Protein AF-A0A6A8QHN8-F1 (afdb_monomer)

Sequence (246 aa):
MGVRVRPLSGHGRYGRKYSHCDRNGGGMTSFTLALQGPQIVAATTNCQAVPQGFLLDGVLFSPSCGFTFQQVDGSTLPADFSPSQYQWMGGALQRLPDTAAQVAAAQVAASGAVTAFYFAYVAKGCPVDFSQYGNPSAILPTGQTVPAGQQVLQTRNETDTSNWILLESSCADLISAQQGATPVTIRTASNATVTVSATQAKAVMAAAKKRGSAILAYAWTLKNQIASAQTVAAVKAIDITAGWPA

Foldseek 3Di:
DDDDDDDDDDDDDDPDDDDDDDPPDDPDQWDWDFDPDLATKIKIWRDDDDADADDDPPDGDDP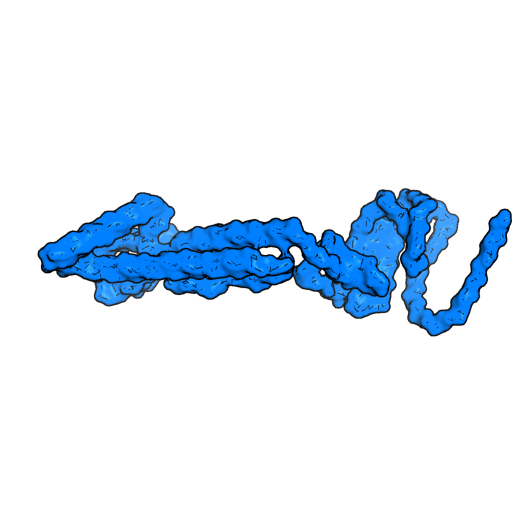PTDIDIDRDPPGDDPPPDDPVQWDDDPNDIDGHADDPVNLVVLLVVLLVVLVVVLVVVCQVADWFFCLVQDFCWFAAPVRDIDHHGTFGAQDHDPVSVVVLVVLLVVLVVCVVVVNQQDWDWGQTNRRDIGIGGSVVSNVVSVSRVVLNVQQVVVSVVLSVQSVPDPGSVSSVPRDSPDDRDD

pLDDT: mean 73.01, std 22.89, range [24.58, 98.5]

Secondary structure (DSSP, 8-state):
-PPPPPPP----------PPPPSSS-----EEEE--SSS-EEEEE---S---PPPBTTB---TTS-EEEEEPTT----TT--TTTEEEETTEEEEPPPPHHHHHHHHHHHHHHHHHHHHHHHHT--EEE-GGGTPPPEE-TTSPEEPSSEEEB--SSHHHHHHHHHHHHHHHHHHHTT-TTSEEEEEBTTS-EEEEEHHHHHHHHHHHHHHHHHHHHHHHHHHHHHHH--SHHHHHT--SSS----

Radius of gyration: 33.25 Å; Cα contacts (8 Å, |Δi|>4): 273; chains: 1; bounding box: 60×34×104 Å

Mean predicted aligned error: 14.33 Å

Nearest PDB structures (foldseek):
  5xbj-assembly1_A  TM=4.768E-01  e=5.251E+00  Campylobacter jejuni
  8asc-assembly1_K  TM=1.474E-01  e=8.345E+00  Homo sapiens

Structure (mmCIF, N/CA/C/O backbone):
data_AF-A0A6A8QHN8-F1
#
_entry.id   AF-A0A6A8QHN8-F1
#
loop_
_atom_site.group_PDB
_atom_site.id
_atom_site.type_symbol
_atom_site.label_atom_id
_atom_site.label_alt_id
_atom_site.label_comp_id
_atom_site.label_asym_id
_atom_site.label_entity_id
_atom_site.label_seq_id
_atom_site.pdbx_PDB_ins_code
_atom_site.Cartn_x
_atom_site.Cartn_y
_atom_site.Cartn_z
_atom_site.occupancy
_atom_site.B_iso_or_equiv
_atom_site.auth_seq_id
_atom_site.auth_comp_id
_atom_site.auth_asym_id
_atom_site.auth_atom_id
_atom_site.pdbx_PDB_model_num
ATOM 1 N N . MET A 1 1 ? 36.169 7.830 -67.592 1.00 35.41 1 MET A N 1
ATOM 2 C CA . MET A 1 1 ? 36.879 6.664 -67.018 1.00 35.41 1 MET A CA 1
ATOM 3 C C . MET A 1 1 ? 35.837 5.659 -66.549 1.00 35.41 1 MET A C 1
ATOM 5 O O . MET A 1 1 ? 35.124 5.949 -65.601 1.00 35.41 1 MET A O 1
ATOM 9 N N . GLY A 1 2 ? 35.651 4.555 -67.277 1.00 28.42 2 GLY A N 1
ATOM 10 C CA . GLY A 1 2 ? 34.623 3.555 -66.966 1.00 28.42 2 GLY A CA 1
ATOM 11 C C . GLY A 1 2 ? 35.170 2.458 -66.058 1.00 28.42 2 GLY A C 1
ATOM 12 O O . GLY A 1 2 ? 36.114 1.769 -66.437 1.00 28.42 2 GLY A O 1
ATOM 13 N N . VAL A 1 3 ? 34.582 2.292 -64.873 1.00 24.58 3 VAL A N 1
ATOM 14 C CA . VAL A 1 3 ? 34.912 1.210 -63.936 1.00 24.58 3 VAL A CA 1
ATOM 15 C C . VAL A 1 3 ? 34.100 -0.031 -64.315 1.00 24.58 3 VAL A C 1
ATOM 17 O O . VAL A 1 3 ? 32.872 0.000 -64.302 1.00 24.58 3 VAL A O 1
ATOM 20 N N . ARG A 1 4 ? 34.778 -1.131 -64.669 1.00 25.25 4 ARG A N 1
ATOM 21 C CA . ARG A 1 4 ? 34.159 -2.461 -64.804 1.00 25.25 4 ARG A CA 1
ATOM 22 C C . ARG A 1 4 ? 34.236 -3.192 -63.469 1.00 25.25 4 ARG A C 1
ATOM 24 O O . ARG A 1 4 ? 35.331 -3.403 -62.957 1.00 25.25 4 ARG A O 1
ATOM 31 N N . VAL A 1 5 ? 33.094 -3.649 -62.964 1.00 27.84 5 VAL A N 1
ATOM 32 C CA . VAL A 1 5 ? 33.015 -4.558 -61.813 1.00 27.84 5 VAL A CA 1
ATOM 33 C C . VAL A 1 5 ? 32.849 -5.987 -62.338 1.00 27.84 5 VAL A C 1
ATOM 35 O O . VAL A 1 5 ? 31.961 -6.248 -63.149 1.00 27.84 5 VAL A O 1
ATOM 38 N N . ARG A 1 6 ? 33.725 -6.909 -61.916 1.00 28.17 6 ARG A N 1
ATOM 39 C CA . ARG A 1 6 ? 33.591 -8.352 -62.190 1.00 28.17 6 ARG A CA 1
ATOM 40 C C . ARG A 1 6 ? 32.730 -9.014 -61.103 1.00 28.17 6 ARG A C 1
ATOM 42 O O . ARG A 1 6 ? 32.888 -8.651 -59.939 1.00 28.17 6 ARG A O 1
ATOM 49 N N . PRO A 1 7 ? 31.889 -10.012 -61.429 1.00 31.09 7 PRO A N 1
ATOM 50 C CA . PRO A 1 7 ? 31.215 -10.810 -60.414 1.00 31.09 7 PRO A CA 1
ATOM 51 C C . PRO A 1 7 ? 32.190 -11.812 -59.783 1.00 31.09 7 PRO A C 1
ATOM 53 O O . PRO A 1 7 ? 32.882 -12.544 -60.491 1.00 31.09 7 PRO A O 1
ATOM 56 N N . LEU A 1 8 ? 32.211 -11.861 -58.451 1.00 33.56 8 LEU A N 1
ATOM 57 C CA . LEU A 1 8 ? 32.806 -12.952 -57.680 1.00 33.56 8 LEU A CA 1
ATOM 58 C C . LEU A 1 8 ? 31.829 -14.135 -57.674 1.00 33.56 8 LEU A C 1
ATOM 60 O O . LEU A 1 8 ? 30.720 -14.037 -57.151 1.00 33.56 8 LEU A O 1
ATOM 64 N N . SER A 1 9 ? 32.235 -15.252 -58.270 1.00 39.56 9 SER A N 1
ATOM 65 C CA . SER A 1 9 ? 31.521 -16.525 -58.204 1.00 39.56 9 SER A CA 1
ATOM 66 C C . SER A 1 9 ? 31.866 -17.247 -56.898 1.00 39.56 9 SER A C 1
ATOM 68 O O . SER A 1 9 ? 32.952 -17.808 -56.769 1.00 39.56 9 SER A O 1
ATOM 70 N N . GLY A 1 10 ? 30.941 -17.247 -55.940 1.00 35.38 10 GLY A N 1
ATOM 71 C CA . GLY A 1 10 ? 31.009 -18.056 -54.722 1.00 35.38 10 GLY A CA 1
ATOM 72 C C . GLY A 1 10 ? 29.610 -18.530 -54.342 1.00 35.38 10 GLY A C 1
ATOM 73 O O . GLY A 1 10 ? 28.732 -17.722 -54.050 1.00 35.38 10 GLY A O 1
ATOM 74 N N . HIS A 1 11 ? 29.376 -19.838 -54.420 1.00 39.59 11 HIS A N 1
ATOM 75 C CA . HIS A 1 11 ? 28.078 -20.462 -54.187 1.00 39.59 11 HIS A CA 1
ATOM 76 C C . HIS A 1 11 ? 27.655 -20.400 -52.710 1.00 39.59 11 HIS A C 1
ATOM 78 O O . HIS A 1 11 ? 28.110 -21.188 -51.891 1.00 39.59 11 HIS A O 1
ATOM 84 N N . GLY A 1 12 ? 26.698 -19.524 -52.408 1.00 34.22 12 GLY A N 1
ATOM 85 C CA . GLY A 1 12 ? 25.766 -19.653 -51.289 1.00 34.22 12 GLY A CA 1
ATOM 86 C C . GLY A 1 12 ? 24.362 -19.394 -51.828 1.00 34.22 12 GLY A C 1
ATOM 87 O O . GLY A 1 12 ? 24.109 -18.333 -52.398 1.00 34.22 12 GLY A O 1
ATOM 88 N N . ARG A 1 13 ? 23.463 -20.383 -51.754 1.00 38.62 13 ARG A N 1
ATOM 89 C CA . ARG A 1 13 ? 22.087 -20.268 -52.264 1.00 38.62 13 ARG A CA 1
ATOM 90 C C . ARG A 1 13 ? 21.280 -19.316 -51.375 1.00 38.62 13 ARG A C 1
ATOM 92 O O . ARG A 1 13 ? 20.582 -19.756 -50.472 1.00 38.62 13 ARG A O 1
ATOM 99 N N . TYR A 1 14 ? 21.355 -18.019 -51.651 1.00 41.19 14 TYR A N 1
ATOM 100 C CA . TYR A 1 14 ? 20.405 -17.036 -51.135 1.00 41.19 14 TYR A CA 1
ATOM 101 C C . TYR A 1 14 ? 19.166 -17.043 -52.033 1.00 41.19 14 TYR A C 1
ATOM 103 O O . TYR A 1 14 ? 19.247 -16.683 -53.210 1.00 41.19 14 TYR A O 1
ATOM 111 N N . GLY A 1 15 ? 18.022 -17.467 -51.495 1.00 38.03 15 GLY A N 1
ATOM 112 C CA . GLY A 1 15 ? 16.734 -17.380 -52.179 1.00 38.03 15 GLY A CA 1
ATOM 113 C C . GLY A 1 15 ? 16.296 -15.923 -52.314 1.00 38.03 15 GLY A C 1
ATOM 114 O O . GLY A 1 15 ? 15.560 -15.413 -51.478 1.00 38.03 15 GLY A O 1
ATOM 115 N N . ARG A 1 16 ? 16.756 -15.232 -53.360 1.00 40.94 16 ARG A N 1
ATOM 116 C CA . ARG A 1 16 ? 16.298 -13.879 -53.689 1.00 40.94 16 ARG A CA 1
ATOM 117 C C . ARG A 1 16 ? 14.992 -13.978 -54.475 1.00 40.94 16 ARG A C 1
ATOM 119 O O . ARG A 1 16 ? 15.005 -14.369 -55.640 1.00 40.94 16 ARG A O 1
ATOM 126 N N . LYS A 1 17 ? 13.865 -13.608 -53.864 1.00 35.28 17 LYS A N 1
ATOM 127 C CA . LYS A 1 17 ? 12.664 -13.249 -54.630 1.00 35.28 17 LYS A CA 1
ATOM 128 C C . LYS A 1 17 ? 12.889 -11.851 -55.201 1.00 35.28 17 LYS A C 1
ATOM 130 O O . LYS A 1 17 ? 12.811 -10.866 -54.478 1.00 35.28 17 LYS A O 1
ATOM 135 N N . TYR A 1 18 ? 13.215 -11.775 -56.485 1.00 35.94 18 TYR A N 1
ATOM 136 C CA . TYR A 1 18 ? 13.177 -10.516 -57.218 1.00 35.94 18 TYR A CA 1
ATOM 137 C C . TYR A 1 18 ? 11.742 -10.286 -57.691 1.00 35.94 18 TYR A C 1
ATOM 139 O O . TYR A 1 18 ? 11.232 -11.064 -58.495 1.00 35.94 18 TYR A O 1
ATOM 147 N N . SER A 1 19 ? 11.089 -9.233 -57.202 1.00 39.66 19 SER A N 1
ATOM 148 C CA . SER A 1 19 ? 9.880 -8.724 -57.850 1.00 39.66 19 SER A CA 1
ATOM 149 C C . SER A 1 19 ? 10.288 -8.062 -59.165 1.00 39.66 19 SER A C 1
ATOM 151 O O . SER A 1 19 ? 11.173 -7.206 -59.198 1.00 39.66 19 SER A O 1
ATOM 153 N N . HIS A 1 20 ? 9.686 -8.523 -60.258 1.00 32.44 20 HIS A N 1
ATOM 154 C CA . HIS A 1 20 ? 9.952 -8.053 -61.611 1.00 32.44 20 HIS A CA 1
ATOM 155 C C . HIS A 1 20 ? 9.580 -6.566 -61.724 1.00 32.44 20 HIS A C 1
ATOM 157 O O . HIS A 1 20 ? 8.445 -6.187 -61.452 1.00 32.44 20 HIS A O 1
ATOM 163 N N . CYS A 1 21 ? 10.536 -5.728 -62.122 1.00 39.06 21 CYS A N 1
ATOM 164 C CA . CYS A 1 21 ? 10.270 -4.341 -62.490 1.00 39.06 21 CYS A CA 1
ATOM 165 C C . CYS A 1 21 ? 9.625 -4.326 -63.885 1.00 39.06 21 CYS A C 1
ATOM 167 O O . CYS A 1 21 ? 10.258 -4.774 -64.845 1.00 39.06 21 CYS A O 1
ATOM 169 N N . ASP A 1 22 ? 8.389 -3.838 -63.997 1.0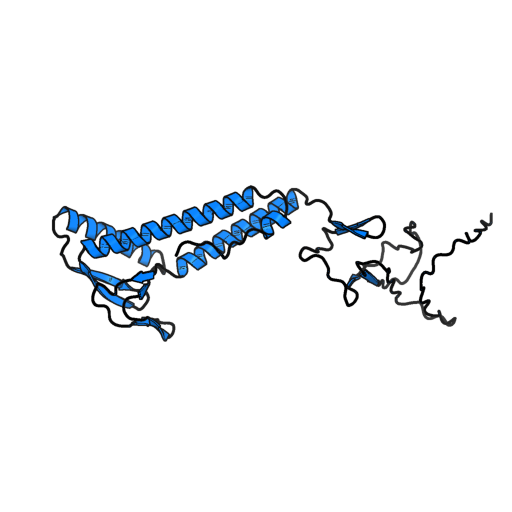0 39.84 22 ASP A N 1
ATOM 170 C CA . ASP A 1 22 ? 7.772 -3.523 -65.287 1.00 39.84 22 ASP A CA 1
ATOM 171 C C . ASP A 1 22 ? 8.484 -2.300 -65.901 1.00 39.84 22 ASP A C 1
ATOM 173 O O . ASP A 1 22 ? 8.851 -1.356 -65.198 1.00 39.84 22 ASP A O 1
ATOM 177 N N . ARG A 1 23 ? 8.738 -2.326 -67.213 1.00 41.50 23 ARG A N 1
ATOM 178 C CA . ARG A 1 23 ? 9.520 -1.308 -67.947 1.00 41.50 23 ARG A CA 1
ATOM 179 C C . ARG A 1 23 ? 8.755 -0.002 -68.189 1.00 41.50 23 ARG A C 1
ATOM 181 O O . ARG A 1 23 ? 9.311 0.918 -68.784 1.00 41.50 23 ARG A O 1
ATOM 188 N N . ASN A 1 24 ? 7.518 0.106 -67.716 1.00 40.47 24 ASN A N 1
ATOM 189 C CA . ASN A 1 24 ? 6.625 1.220 -68.015 1.00 40.47 24 ASN A CA 1
ATOM 190 C C . ASN A 1 24 ? 6.482 2.193 -66.836 1.00 40.47 24 ASN A C 1
ATOM 192 O O . ASN A 1 24 ? 5.435 2.243 -66.207 1.00 40.47 24 ASN A O 1
ATOM 196 N N . GLY A 1 25 ? 7.526 2.974 -66.535 1.00 42.62 25 GLY A N 1
ATOM 197 C CA . GLY A 1 25 ? 7.422 4.286 -65.862 1.00 42.62 25 GLY A CA 1
ATOM 198 C C . GLY A 1 25 ? 6.807 4.382 -64.450 1.00 42.62 25 GLY A C 1
ATOM 199 O O . GLY A 1 25 ? 6.827 5.465 -63.873 1.00 42.62 25 GLY A O 1
ATOM 200 N N . GLY A 1 26 ? 6.292 3.302 -63.865 1.00 44.28 26 GLY A N 1
ATOM 201 C CA . GLY A 1 26 ? 5.803 3.262 -62.490 1.00 44.28 26 GLY A CA 1
ATOM 202 C C . GLY A 1 26 ? 6.970 3.058 -61.534 1.00 44.28 26 GLY A C 1
ATOM 203 O O . GLY A 1 26 ? 7.539 1.970 -61.476 1.00 44.28 26 GLY A O 1
ATOM 204 N N . GLY A 1 27 ? 7.367 4.104 -60.809 1.00 44.69 27 GLY A N 1
ATOM 205 C CA . GLY A 1 27 ? 8.419 3.998 -59.799 1.00 44.69 27 GLY A CA 1
ATOM 206 C C . GLY A 1 27 ? 8.093 2.904 -58.779 1.00 44.69 27 GLY A C 1
ATOM 207 O O . GLY A 1 27 ? 6.956 2.815 -58.320 1.00 44.69 27 GLY A O 1
ATOM 208 N N . MET A 1 28 ? 9.081 2.076 -58.417 1.00 41.50 28 MET A N 1
ATOM 209 C CA . MET A 1 28 ? 8.942 1.152 -57.287 1.00 41.50 28 MET A CA 1
ATOM 210 C C . MET A 1 28 ? 8.544 1.957 -56.049 1.00 41.50 28 MET A C 1
ATOM 212 O O . MET A 1 28 ? 9.320 2.785 -55.575 1.00 41.50 28 MET A O 1
ATOM 216 N N . THR A 1 29 ? 7.337 1.736 -55.536 1.00 47.69 29 THR A N 1
ATOM 217 C CA . THR A 1 29 ? 6.856 2.440 -54.343 1.00 47.69 29 THR A CA 1
ATOM 218 C C . THR A 1 29 ? 7.357 1.797 -53.057 1.00 47.69 29 THR A C 1
ATOM 220 O O . THR A 1 29 ? 7.453 2.496 -52.060 1.00 47.69 29 THR A O 1
ATOM 223 N N . SER A 1 30 ? 7.734 0.514 -53.076 1.00 46.28 30 SER A N 1
ATOM 224 C CA . SER A 1 30 ? 8.308 -0.177 -51.921 1.00 46.28 30 SER A CA 1
ATOM 225 C C . SER A 1 30 ? 9.101 -1.424 -52.328 1.00 46.28 30 SER A C 1
ATOM 227 O O . SER A 1 30 ? 8.800 -2.081 -53.327 1.00 46.28 30 SER A O 1
ATOM 229 N N . PHE A 1 31 ? 10.118 -1.770 -51.539 1.00 45.59 31 PHE A N 1
ATOM 230 C CA . PHE A 1 31 ? 10.730 -3.097 -51.549 1.00 45.59 31 PHE A CA 1
ATOM 231 C C . PHE A 1 31 ? 10.814 -3.617 -50.112 1.00 45.59 31 PHE A C 1
ATOM 233 O O . PHE A 1 31 ? 11.040 -2.848 -49.179 1.00 45.59 31 PHE A O 1
ATOM 240 N N . THR A 1 32 ? 10.627 -4.924 -49.939 1.00 45.34 32 THR A N 1
ATOM 241 C CA . THR A 1 32 ? 10.748 -5.598 -48.643 1.00 45.34 32 THR A CA 1
ATOM 242 C C . THR A 1 32 ? 11.962 -6.510 -48.696 1.00 45.34 32 THR A C 1
ATOM 244 O O . THR A 1 32 ? 12.000 -7.458 -49.484 1.00 45.34 32 THR A O 1
ATOM 247 N N . LEU A 1 33 ? 12.967 -6.228 -47.870 1.00 45.94 33 LEU A N 1
ATOM 248 C CA . LEU A 1 33 ? 14.113 -7.115 -47.695 1.00 45.94 33 LEU A CA 1
ATOM 249 C C . LEU A 1 33 ? 13.837 -8.050 -46.515 1.00 45.94 33 LEU A C 1
ATOM 251 O O . LEU A 1 33 ? 13.743 -7.596 -45.379 1.00 45.94 33 LEU A O 1
ATOM 255 N N . ALA A 1 34 ? 13.721 -9.350 -46.782 1.00 44.44 34 ALA A N 1
ATOM 256 C CA . ALA A 1 34 ? 13.670 -10.378 -45.747 1.00 44.44 34 ALA A CA 1
ATOM 257 C C . ALA A 1 34 ? 15.052 -11.034 -45.623 1.00 44.44 34 ALA A C 1
ATOM 259 O O . ALA A 1 34 ? 15.522 -11.682 -46.559 1.00 44.44 34 ALA A O 1
ATOM 260 N N . LEU A 1 35 ? 15.711 -10.859 -44.477 1.00 45.22 35 LEU A N 1
ATOM 261 C CA . LEU A 1 35 ? 16.956 -11.556 -44.151 1.00 45.22 35 LEU A CA 1
ATOM 262 C C . LEU A 1 35 ? 16.621 -12.901 -43.491 1.00 45.22 35 LEU A C 1
ATOM 264 O O . LEU A 1 35 ? 15.912 -12.948 -42.488 1.00 45.22 35 LEU A O 1
ATOM 268 N N . GLN A 1 36 ? 17.123 -14.002 -44.057 1.00 38.19 36 GLN A N 1
ATOM 269 C CA . GLN A 1 36 ? 17.005 -15.334 -43.458 1.00 38.19 36 GLN A CA 1
ATOM 270 C C . GLN A 1 36 ? 18.103 -15.532 -42.404 1.00 38.19 36 GLN A C 1
ATOM 272 O O . GLN A 1 36 ? 19.238 -15.876 -42.722 1.00 38.19 36 GLN A O 1
ATOM 277 N N . GLY A 1 37 ? 17.729 -15.321 -41.145 1.00 46.38 37 GLY A N 1
ATOM 278 C CA . GLY A 1 37 ? 18.447 -15.713 -39.932 1.00 46.38 37 GLY A CA 1
ATOM 279 C C . GLY A 1 37 ? 17.430 -15.991 -38.812 1.00 46.38 37 GLY A C 1
ATOM 280 O O . GLY A 1 37 ? 16.239 -15.756 -39.019 1.00 46.38 37 GLY A O 1
ATOM 281 N N . PRO A 1 38 ? 17.840 -16.472 -37.623 1.00 45.00 38 PRO A N 1
ATOM 282 C CA . PRO A 1 38 ? 16.916 -16.831 -36.534 1.00 45.00 38 PRO A CA 1
ATOM 283 C C . PRO A 1 38 ? 16.099 -15.650 -35.966 1.00 45.00 38 PRO A C 1
ATOM 285 O O . PRO A 1 38 ? 15.206 -15.852 -35.150 1.00 45.00 38 PRO A O 1
ATOM 288 N N . GLN A 1 39 ? 16.380 -14.421 -36.401 1.00 42.91 39 GLN A N 1
ATOM 289 C CA . GLN A 1 39 ? 15.628 -13.207 -36.094 1.00 42.91 39 GLN A CA 1
ATOM 290 C C . GLN A 1 39 ? 15.271 -12.542 -37.432 1.00 42.91 39 GLN A C 1
ATOM 292 O O . GLN A 1 39 ? 16.081 -11.818 -38.008 1.00 42.91 39 GLN A O 1
ATOM 297 N N . ILE A 1 40 ? 14.088 -12.840 -37.976 1.00 47.00 40 ILE A N 1
ATOM 298 C CA . ILE A 1 40 ? 13.630 -12.239 -39.235 1.00 47.00 40 ILE A CA 1
ATOM 299 C C . ILE A 1 40 ? 13.018 -10.866 -38.925 1.00 47.00 40 ILE A C 1
ATOM 301 O O . ILE A 1 40 ? 11.983 -10.775 -38.262 1.00 47.00 40 ILE A O 1
ATOM 305 N N . VAL A 1 41 ? 13.644 -9.801 -39.424 1.00 46.44 41 VAL A N 1
ATOM 306 C CA . VAL A 1 41 ? 13.097 -8.437 -39.415 1.00 46.44 41 VAL A CA 1
ATOM 307 C C . VAL A 1 41 ? 13.027 -7.963 -40.862 1.00 46.44 41 VAL A C 1
ATOM 309 O O . VAL A 1 41 ? 14.029 -8.011 -41.576 1.00 46.44 41 VAL A O 1
ATOM 312 N N . ALA A 1 42 ? 11.844 -7.544 -41.310 1.00 49.28 42 ALA A N 1
ATOM 313 C CA . ALA A 1 42 ? 11.656 -6.938 -42.616 1.00 49.28 42 ALA A CA 1
ATOM 314 C C . ALA A 1 42 ? 11.727 -5.422 -42.451 1.00 49.28 42 ALA A C 1
ATOM 316 O O . ALA A 1 42 ? 11.040 -4.834 -41.615 1.00 49.28 42 ALA A O 1
ATOM 317 N N . ALA A 1 43 ? 12.563 -4.779 -43.256 1.00 44.84 43 ALA A N 1
ATOM 318 C CA . ALA A 1 43 ? 12.535 -3.333 -43.403 1.00 44.84 43 ALA A CA 1
ATOM 319 C C . ALA A 1 43 ? 11.805 -3.003 -44.707 1.00 44.84 43 ALA A C 1
ATOM 321 O O . ALA A 1 43 ? 12.162 -3.529 -45.766 1.00 44.84 43 ALA A O 1
ATOM 322 N N . THR A 1 44 ? 10.798 -2.136 -44.618 1.00 43.56 44 THR A N 1
ATOM 323 C CA . THR A 1 44 ? 10.085 -1.587 -45.775 1.00 43.56 44 THR A CA 1
ATOM 324 C C . THR A 1 44 ? 10.356 -0.086 -45.823 1.00 43.56 44 THR A C 1
ATOM 326 O O . THR A 1 44 ? 10.207 0.612 -44.817 1.00 43.56 44 THR A O 1
ATOM 329 N N . THR A 1 45 ? 10.768 0.424 -46.982 1.00 43.78 45 THR A N 1
ATOM 330 C CA . THR A 1 45 ? 10.944 1.863 -47.219 1.00 43.78 45 THR A CA 1
ATOM 331 C C . THR A 1 45 ? 10.002 2.353 -48.308 1.00 43.78 45 THR A C 1
ATOM 333 O O . THR A 1 45 ? 9.836 1.699 -49.335 1.00 43.78 45 THR A O 1
ATOM 336 N N . ASN A 1 46 ? 9.427 3.538 -48.093 1.00 44.56 46 ASN A N 1
ATOM 337 C CA . ASN A 1 46 ? 8.795 4.345 -49.134 1.00 44.56 46 ASN A CA 1
ATOM 338 C C . ASN A 1 46 ? 9.762 5.492 -49.459 1.00 44.56 46 ASN A C 1
ATOM 340 O O . ASN A 1 46 ? 9.762 6.515 -48.777 1.00 44.56 46 ASN A O 1
ATOM 344 N N . CYS A 1 47 ? 10.616 5.318 -50.465 1.00 41.41 47 CYS A N 1
ATOM 345 C CA . CYS A 1 47 ? 11.504 6.373 -50.951 1.00 41.41 47 CYS A CA 1
ATOM 346 C C . CYS A 1 47 ? 11.253 6.627 -52.433 1.00 41.41 47 CYS A C 1
ATOM 348 O O . CYS A 1 47 ? 11.625 5.805 -53.268 1.00 41.41 47 CYS A O 1
ATOM 350 N N . GLN A 1 48 ? 10.723 7.799 -52.775 1.00 45.19 48 GLN A N 1
ATOM 351 C CA . GLN A 1 48 ? 10.888 8.352 -54.115 1.00 45.19 48 GLN A CA 1
ATOM 352 C C . GLN A 1 48 ? 12.095 9.314 -54.089 1.00 45.19 48 GLN A C 1
ATOM 354 O O . GLN A 1 48 ? 12.041 10.322 -53.398 1.00 45.19 48 GLN A O 1
ATOM 359 N N . ALA A 1 49 ? 13.154 8.984 -54.852 1.00 38.94 49 ALA A N 1
ATOM 360 C CA . ALA A 1 49 ? 14.261 9.854 -55.320 1.00 38.94 49 ALA A CA 1
ATOM 361 C C . ALA A 1 49 ? 15.642 9.913 -54.562 1.00 38.94 49 ALA A C 1
ATOM 363 O O . ALA A 1 49 ? 15.794 10.600 -53.560 1.00 38.94 49 ALA A O 1
ATOM 364 N N . VAL A 1 50 ? 16.651 9.259 -55.192 1.00 43.94 50 VAL A N 1
ATOM 365 C CA . VAL A 1 50 ? 18.091 9.588 -55.516 1.00 43.94 50 VAL A CA 1
ATOM 366 C C . VAL A 1 50 ? 19.183 9.899 -54.428 1.00 43.94 50 VAL A C 1
ATOM 368 O O . VAL A 1 50 ? 18.857 9.966 -53.252 1.00 43.94 50 VAL A O 1
ATOM 371 N N . PRO A 1 51 ? 20.520 9.940 -54.740 1.00 50.03 51 PRO A N 1
ATOM 372 C CA . PRO A 1 51 ? 21.450 8.853 -54.403 1.00 50.03 51 PRO A CA 1
ATOM 373 C C . PRO A 1 51 ? 22.731 9.326 -53.673 1.00 50.03 51 PRO A C 1
ATOM 375 O O . PRO A 1 51 ? 23.656 9.789 -54.326 1.00 50.03 51 PRO A O 1
ATOM 378 N N . GLN A 1 52 ? 22.872 9.138 -52.363 1.00 39.28 52 GLN A N 1
ATOM 379 C CA . GLN A 1 52 ? 24.198 9.020 -51.725 1.00 39.28 52 GLN A CA 1
ATOM 380 C C . GLN A 1 52 ? 24.086 8.076 -50.528 1.00 39.28 52 GLN A C 1
ATOM 382 O O . GLN A 1 52 ? 23.933 8.497 -49.387 1.00 39.28 52 GLN A O 1
ATOM 387 N N . GLY A 1 53 ? 24.102 6.777 -50.823 1.00 37.19 53 GLY A N 1
ATOM 388 C CA . GLY A 1 53 ? 24.168 5.724 -49.816 1.00 37.19 53 GLY A CA 1
ATOM 389 C C . GLY A 1 53 ? 25.591 5.199 -49.684 1.00 37.19 53 GLY A C 1
ATOM 390 O O . GLY A 1 53 ? 26.250 4.960 -50.695 1.00 37.19 53 GLY A O 1
ATOM 391 N N . PHE A 1 54 ? 26.060 4.990 -48.454 1.00 37.53 54 PHE A N 1
ATOM 392 C CA . PHE A 1 54 ? 27.214 4.124 -48.209 1.00 37.53 54 PHE A CA 1
ATOM 393 C C . PHE A 1 54 ? 26.734 2.669 -48.068 1.00 37.53 54 PHE A C 1
ATOM 395 O O . PHE A 1 54 ? 25.589 2.419 -47.698 1.00 37.53 54 PHE A O 1
ATOM 402 N N . LEU A 1 55 ? 27.588 1.711 -48.430 1.00 28.41 55 LEU A N 1
ATOM 403 C CA . LEU A 1 55 ? 27.246 0.291 -48.540 1.00 28.41 55 LEU A CA 1
ATOM 404 C C . LEU A 1 55 ? 27.318 -0.433 -47.187 1.00 28.41 55 LEU A C 1
ATOM 406 O O . LEU A 1 55 ? 28.384 -0.510 -46.582 1.00 28.41 55 LEU A O 1
ATOM 410 N N . LEU A 1 56 ? 26.213 -1.070 -46.800 1.00 36.56 56 LEU A N 1
ATOM 411 C CA . LEU A 1 56 ? 26.183 -2.218 -45.888 1.00 36.56 56 LEU A CA 1
ATOM 412 C C . LEU A 1 56 ? 25.533 -3.378 -46.652 1.00 36.56 56 LEU A C 1
ATOM 414 O O . LEU A 1 56 ? 24.389 -3.260 -47.087 1.00 36.56 56 LEU A O 1
ATOM 418 N N . ASP A 1 57 ? 26.299 -4.446 -46.893 1.00 40.75 57 ASP A N 1
ATOM 419 C CA . ASP A 1 57 ? 25.870 -5.709 -47.523 1.00 40.75 57 ASP A CA 1
ATOM 420 C C . ASP A 1 57 ? 24.866 -5.581 -48.689 1.00 40.75 57 ASP A C 1
ATOM 422 O O . ASP A 1 57 ? 23.855 -6.276 -48.774 1.00 40.75 57 ASP A O 1
ATOM 426 N N . GLY A 1 58 ? 25.177 -4.702 -49.647 1.00 34.59 58 GLY A N 1
ATOM 427 C CA . GLY A 1 58 ? 24.498 -4.668 -50.946 1.00 34.59 58 GLY A CA 1
ATOM 428 C C . GLY A 1 58 ? 23.120 -3.999 -50.978 1.00 34.59 58 GLY A C 1
ATOM 429 O O . GLY A 1 58 ? 22.409 -4.171 -51.968 1.00 34.59 58 GLY A O 1
ATOM 430 N N . VAL A 1 59 ? 22.748 -3.213 -49.962 1.00 38.41 59 VAL A N 1
ATOM 431 C CA . VAL A 1 59 ? 21.522 -2.393 -49.967 1.00 38.41 59 VAL A CA 1
ATOM 432 C C . VAL A 1 59 ? 21.887 -0.906 -49.943 1.00 38.41 59 VAL A C 1
ATOM 434 O O . VAL A 1 59 ? 22.775 -0.485 -49.204 1.00 38.41 59 VAL A O 1
ATOM 437 N N . LEU A 1 60 ? 21.232 -0.111 -50.797 1.00 33.78 60 LEU A N 1
ATOM 438 C CA . LEU A 1 60 ? 21.422 1.340 -50.889 1.00 33.78 60 LEU A CA 1
ATOM 439 C C . LEU A 1 60 ? 20.589 2.050 -49.810 1.00 33.78 60 LEU A C 1
ATOM 441 O O . LEU A 1 60 ? 19.378 1.849 -49.737 1.00 33.78 60 LEU A O 1
ATOM 445 N N . PHE A 1 61 ? 21.222 2.919 -49.022 1.00 44.34 61 PHE A N 1
ATOM 446 C CA . PHE A 1 61 ? 20.558 3.745 -48.008 1.00 44.34 61 PHE A CA 1
ATOM 447 C C . PHE A 1 61 ? 20.341 5.172 -48.530 1.00 44.34 61 PHE A C 1
ATOM 449 O O . PHE A 1 61 ? 21.239 5.737 -49.150 1.00 44.34 61 PHE A O 1
ATOM 456 N N . SER A 1 62 ? 19.178 5.769 -48.251 1.00 42.03 62 SER A N 1
ATOM 457 C CA . SER A 1 62 ? 18.954 7.212 -48.400 1.00 42.03 62 SER A CA 1
ATOM 458 C C . SER A 1 62 ? 18.513 7.798 -47.052 1.00 42.03 62 SER A C 1
ATOM 460 O O . SER A 1 62 ? 17.547 7.293 -46.477 1.00 42.03 62 SER A O 1
ATOM 462 N N . PRO A 1 63 ? 19.188 8.836 -46.525 1.00 44.25 63 PRO A N 1
ATOM 463 C CA . PRO A 1 63 ? 18.872 9.428 -45.222 1.00 44.25 63 PRO A CA 1
ATOM 464 C C . PRO A 1 63 ? 17.568 10.247 -45.201 1.00 44.25 63 PRO A C 1
ATOM 466 O O . PRO A 1 63 ? 17.160 10.704 -44.138 1.00 44.25 63 PRO A O 1
ATOM 469 N N . SER A 1 64 ? 16.905 10.446 -46.344 1.00 48.53 64 SER A N 1
ATOM 470 C CA . SER A 1 64 ? 15.704 11.285 -46.459 1.00 48.53 64 SER A CA 1
ATOM 471 C C . SER A 1 64 ? 14.376 10.553 -46.238 1.00 48.53 64 SER A C 1
ATOM 473 O O . SER A 1 64 ? 13.334 11.206 -46.206 1.00 48.53 64 SER A O 1
ATOM 475 N N . CYS A 1 65 ? 14.376 9.229 -46.060 1.00 47.72 65 CYS A N 1
ATOM 476 C CA . CYS A 1 65 ? 13.140 8.466 -45.891 1.00 47.72 65 CYS A CA 1
ATOM 477 C C . CYS A 1 65 ? 13.087 7.800 -44.521 1.00 47.72 65 CYS A C 1
ATOM 479 O O . CYS A 1 65 ? 13.998 7.068 -44.139 1.00 47.72 65 CYS A O 1
ATOM 481 N N . GLY A 1 66 ? 11.991 8.016 -43.796 1.00 45.50 66 GLY A N 1
ATOM 482 C CA . GLY A 1 66 ? 11.714 7.276 -42.571 1.00 45.50 66 GLY A CA 1
ATOM 483 C C . GLY A 1 66 ? 11.650 5.772 -42.845 1.00 45.50 66 GLY A C 1
ATOM 484 O O . GLY A 1 66 ? 11.021 5.330 -43.807 1.00 45.50 66 GLY A O 1
ATOM 485 N N . PHE A 1 67 ? 12.303 4.986 -41.994 1.00 53.22 67 PHE A N 1
ATOM 486 C CA . PHE A 1 67 ? 12.191 3.532 -42.003 1.00 53.22 67 PHE A CA 1
ATOM 487 C C . PHE A 1 67 ? 11.112 3.112 -41.011 1.00 53.22 67 PHE A C 1
ATOM 489 O O . PHE A 1 67 ? 11.017 3.665 -39.915 1.00 53.22 67 PHE A O 1
ATOM 496 N N . THR A 1 68 ? 10.333 2.098 -41.377 1.00 50.91 68 THR A N 1
ATOM 497 C CA . THR A 1 68 ? 9.494 1.369 -40.423 1.00 50.91 68 THR A CA 1
ATOM 498 C C . THR A 1 68 ? 10.034 -0.048 -40.303 1.00 50.91 68 THR A C 1
ATOM 500 O O . THR A 1 68 ? 10.264 -0.731 -41.303 1.00 50.91 68 THR A O 1
ATOM 503 N N . PHE A 1 69 ? 10.303 -0.468 -39.069 1.00 51.12 69 PHE A N 1
ATOM 504 C CA . PHE A 1 69 ? 10.617 -1.859 -38.775 1.00 51.12 69 PHE A CA 1
ATOM 505 C C . PHE A 1 69 ? 9.305 -2.632 -38.786 1.00 51.12 69 PHE A C 1
ATOM 507 O O . PHE A 1 69 ? 8.411 -2.328 -37.997 1.00 51.12 69 PHE A O 1
ATOM 514 N N . GLN A 1 70 ? 9.186 -3.614 -39.673 1.00 55.44 70 GLN A N 1
ATOM 515 C CA . GLN A 1 70 ? 8.052 -4.521 -39.678 1.00 55.44 70 GLN A CA 1
ATOM 516 C C . GLN A 1 70 ? 8.531 -5.881 -39.172 1.00 55.44 70 GLN A C 1
ATOM 518 O O . GLN A 1 70 ? 9.394 -6.535 -39.764 1.00 55.44 70 GLN A O 1
ATOM 523 N N . GLN A 1 71 ? 7.993 -6.285 -38.024 1.00 54.28 71 GLN A N 1
ATOM 524 C CA . GLN A 1 71 ? 8.176 -7.635 -37.507 1.00 54.28 71 GLN A CA 1
ATOM 525 C C . GLN A 1 71 ? 7.628 -8.618 -38.548 1.00 54.28 71 GLN A C 1
ATOM 527 O O . GLN A 1 71 ? 6.522 -8.432 -39.052 1.00 54.28 71 GLN A O 1
ATOM 532 N N . VAL A 1 72 ? 8.424 -9.621 -38.917 1.00 54.69 72 VAL A N 1
ATOM 533 C CA . VAL A 1 72 ? 7.968 -10.681 -39.823 1.00 54.69 72 VAL A CA 1
ATOM 534 C C . VAL A 1 72 ? 7.309 -11.761 -38.987 1.00 54.69 72 VAL A C 1
ATOM 536 O O . VAL A 1 72 ? 7.841 -12.136 -37.942 1.00 54.69 72 VAL A O 1
ATOM 539 N N . ASP A 1 73 ? 6.165 -12.256 -39.452 1.00 50.06 73 ASP A N 1
ATOM 540 C CA . ASP A 1 73 ? 5.402 -13.301 -38.775 1.00 50.06 73 ASP A CA 1
ATOM 541 C C . ASP A 1 73 ? 6.308 -14.459 -38.321 1.00 50.06 73 ASP A C 1
ATOM 543 O O . ASP A 1 73 ? 7.033 -15.062 -39.115 1.00 50.06 73 ASP A O 1
ATOM 547 N N . GLY A 1 74 ? 6.280 -14.743 -37.016 1.00 59.81 74 GLY A N 1
ATOM 548 C CA . GLY A 1 74 ? 7.055 -15.811 -36.378 1.00 59.81 74 GLY A CA 1
ATOM 549 C C . GLY A 1 74 ? 8.366 -15.388 -35.704 1.00 59.81 74 GLY A C 1
ATOM 550 O O . GLY A 1 74 ? 8.921 -16.194 -34.959 1.00 59.81 74 GLY A O 1
ATOM 551 N N . SER A 1 75 ? 8.859 -14.155 -35.883 1.00 60.19 75 SER A N 1
ATOM 552 C CA . SER A 1 75 ? 9.945 -13.631 -35.038 1.00 60.19 75 SER A CA 1
ATOM 553 C C . SER A 1 75 ? 9.374 -13.007 -33.766 1.00 60.19 75 SER A C 1
ATOM 555 O O . SER A 1 75 ? 8.373 -12.303 -33.819 1.00 60.19 75 SER A O 1
ATOM 557 N N . THR A 1 76 ? 9.976 -13.263 -32.602 1.00 68.50 76 THR A N 1
ATOM 558 C CA . THR A 1 76 ? 9.651 -12.548 -31.358 1.00 68.50 76 THR A CA 1
ATOM 559 C C . THR A 1 76 ? 10.764 -11.560 -31.065 1.00 68.50 76 THR A C 1
ATOM 561 O O . THR A 1 76 ? 11.912 -11.961 -30.847 1.00 68.50 76 THR A O 1
ATOM 564 N N . LEU A 1 77 ? 10.430 -10.271 -31.054 1.00 72.38 77 LEU A N 1
ATOM 565 C CA . LEU A 1 77 ? 11.326 -9.260 -30.509 1.00 72.38 77 LEU A CA 1
ATOM 566 C C . LEU A 1 77 ? 11.573 -9.551 -29.018 1.00 72.38 77 LEU A C 1
ATOM 568 O O . LEU A 1 77 ? 10.684 -10.092 -28.350 1.00 72.38 77 LEU A O 1
ATOM 572 N N . PRO A 1 78 ? 12.753 -9.202 -28.479 1.00 75.12 78 PRO A N 1
ATOM 573 C CA . PRO A 1 78 ? 12.967 -9.207 -27.039 1.00 75.12 78 PRO A CA 1
ATOM 574 C C . PRO A 1 78 ? 11.853 -8.433 -26.325 1.00 75.12 78 PRO A C 1
ATOM 576 O O . PRO A 1 78 ? 11.392 -7.404 -26.821 1.00 75.12 78 PRO A O 1
ATOM 579 N N . ALA A 1 79 ? 11.437 -8.899 -25.146 1.00 74.62 79 ALA A N 1
ATOM 580 C CA . ALA A 1 79 ? 10.377 -8.247 -24.371 1.00 74.62 79 ALA A CA 1
ATOM 581 C C . ALA A 1 79 ? 10.715 -6.790 -23.980 1.00 74.62 79 ALA A C 1
ATOM 583 O O . ALA A 1 79 ? 9.823 -6.020 -23.630 1.00 74.62 79 ALA A O 1
ATOM 584 N N . ASP A 1 80 ? 11.992 -6.400 -24.047 1.00 74.56 80 ASP A N 1
ATOM 585 C CA . ASP A 1 80 ? 12.485 -5.046 -23.799 1.00 74.56 80 ASP A CA 1
ATOM 586 C C . ASP A 1 80 ? 12.793 -4.249 -25.082 1.00 74.56 80 ASP A C 1
ATOM 588 O O . ASP A 1 80 ? 13.430 -3.198 -24.994 1.00 74.56 80 ASP 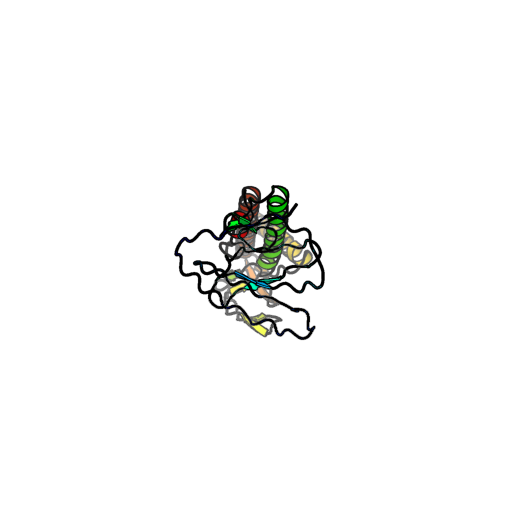A O 1
ATOM 592 N N . PHE A 1 81 ? 12.369 -4.713 -26.266 1.00 79.12 81 PHE A N 1
ATOM 593 C CA . PHE A 1 81 ? 12.670 -4.027 -27.521 1.00 79.12 81 PHE A CA 1
ATOM 594 C C . PHE A 1 81 ? 12.133 -2.590 -27.534 1.00 79.12 81 PHE A C 1
ATOM 596 O O . PHE A 1 81 ? 10.934 -2.335 -27.424 1.00 79.12 81 PHE A O 1
ATOM 603 N N . SER A 1 82 ? 13.055 -1.653 -27.741 1.00 76.62 82 SER A N 1
ATOM 604 C CA . SER A 1 82 ? 12.782 -0.255 -28.045 1.00 76.62 82 SER A CA 1
ATOM 605 C C . SER A 1 82 ? 13.654 0.153 -29.234 1.00 76.62 82 SER A C 1
ATOM 607 O O . SER A 1 82 ? 14.864 -0.096 -29.190 1.00 76.62 82 SER A O 1
ATOM 609 N N . PRO A 1 83 ? 13.108 0.824 -30.266 1.00 72.19 83 PRO A N 1
ATOM 610 C CA . PRO A 1 83 ? 13.886 1.262 -31.427 1.00 72.19 83 PRO A CA 1
ATOM 611 C C . PRO A 1 83 ? 15.102 2.134 -31.082 1.00 72.19 83 PRO A C 1
ATOM 613 O O . PRO A 1 83 ? 16.060 2.176 -31.842 1.00 72.19 83 PRO A O 1
ATOM 616 N N . SER A 1 84 ? 15.089 2.821 -29.934 1.00 76.31 84 SER A N 1
ATOM 617 C CA . SER A 1 84 ? 16.206 3.651 -29.459 1.00 76.31 84 SER A CA 1
ATOM 618 C C . SER A 1 84 ? 17.285 2.886 -28.682 1.00 76.31 84 SER A C 1
ATOM 620 O O . SER A 1 84 ? 18.326 3.458 -28.370 1.00 76.31 84 SER A O 1
ATOM 622 N N . GLN A 1 85 ? 17.045 1.618 -28.337 1.00 81.69 85 GLN A N 1
ATOM 623 C CA . GLN A 1 85 ? 17.941 0.787 -27.519 1.00 81.69 85 GLN A CA 1
ATOM 624 C C . GLN A 1 85 ? 18.541 -0.383 -28.297 1.00 81.69 85 GLN A C 1
ATOM 626 O O . GLN A 1 85 ? 19.279 -1.181 -27.729 1.00 81.69 85 GLN A O 1
ATOM 631 N N . TYR A 1 86 ? 18.234 -0.496 -29.585 1.00 83.25 86 TYR A N 1
ATOM 632 C CA . TYR A 1 86 ? 18.715 -1.570 -30.433 1.00 83.25 86 TYR A CA 1
ATOM 633 C C . TYR A 1 86 ? 19.243 -1.000 -31.746 1.00 83.25 86 TYR A C 1
ATOM 635 O O . TYR A 1 86 ? 18.625 -0.128 -32.352 1.00 83.25 86 TYR A O 1
ATOM 643 N N . GLN A 1 87 ? 20.388 -1.507 -32.191 1.00 83.75 87 GLN A N 1
ATOM 644 C CA . GLN A 1 87 ? 21.012 -1.129 -33.452 1.00 83.75 87 GLN A CA 1
ATOM 645 C C . GLN A 1 87 ? 21.364 -2.379 -34.253 1.00 83.75 87 GLN A C 1
ATOM 647 O O . GLN A 1 87 ? 21.757 -3.405 -33.701 1.00 83.75 87 GLN A O 1
ATOM 652 N N . TRP A 1 88 ? 21.238 -2.296 -35.575 1.00 79.06 88 TRP A N 1
ATOM 653 C CA . TRP A 1 88 ? 21.720 -3.346 -36.462 1.00 79.06 88 TRP A CA 1
ATOM 654 C C . TRP A 1 88 ? 23.241 -3.245 -36.610 1.00 79.06 88 TRP A C 1
ATOM 656 O O . TRP A 1 88 ? 23.747 -2.256 -37.142 1.00 79.06 88 TRP A O 1
ATOM 666 N N . MET A 1 89 ? 23.974 -4.253 -36.139 1.00 75.69 89 MET A N 1
ATOM 667 C CA . MET A 1 89 ? 25.433 -4.329 -36.245 1.00 75.69 89 MET A CA 1
ATOM 668 C C . MET A 1 89 ? 25.840 -5.722 -36.729 1.00 75.69 89 MET A C 1
ATOM 670 O O . MET A 1 89 ? 25.514 -6.727 -36.099 1.00 75.69 89 MET A O 1
ATOM 674 N N . GLY A 1 90 ? 26.544 -5.788 -37.865 1.00 80.38 90 GLY A N 1
ATOM 675 C CA . GLY A 1 90 ? 27.095 -7.042 -38.396 1.00 80.38 90 GLY A CA 1
ATOM 676 C C . GLY A 1 90 ? 26.053 -8.113 -38.745 1.00 80.38 90 GLY A C 1
ATOM 677 O O . GLY A 1 90 ? 26.301 -9.292 -38.520 1.00 80.38 90 GLY A O 1
ATOM 678 N N . GLY A 1 91 ? 24.876 -7.723 -39.247 1.00 76.31 91 GLY A N 1
ATOM 679 C CA . GLY A 1 91 ? 23.831 -8.684 -39.627 1.00 76.31 91 GLY A CA 1
ATOM 680 C C . GLY A 1 91 ? 22.981 -9.206 -38.462 1.00 76.31 91 GLY A C 1
ATOM 681 O O . GLY A 1 91 ? 22.215 -10.149 -38.655 1.00 76.31 91 GLY A O 1
ATOM 682 N N . ALA A 1 92 ? 23.089 -8.601 -37.275 1.00 77.06 92 ALA A N 1
ATOM 683 C CA . ALA A 1 92 ? 22.248 -8.908 -36.126 1.00 77.06 92 ALA A CA 1
ATOM 684 C C . ALA A 1 92 ? 21.757 -7.635 -35.428 1.00 77.06 92 ALA A C 1
ATOM 686 O O . ALA A 1 92 ? 22.429 -6.600 -35.420 1.00 77.06 92 ALA A O 1
ATOM 687 N N . LEU A 1 93 ? 20.583 -7.729 -34.805 1.00 78.50 93 LEU A N 1
ATOM 688 C CA . LEU A 1 93 ? 20.056 -6.688 -33.938 1.00 78.50 93 LEU A CA 1
ATOM 689 C C . LEU A 1 93 ? 20.760 -6.807 -32.582 1.00 78.50 93 LEU A C 1
ATOM 691 O O . LEU A 1 93 ? 20.636 -7.826 -31.907 1.00 78.50 93 LEU A O 1
ATOM 695 N N . GLN A 1 94 ? 21.513 -5.784 -32.193 1.00 83.12 94 GLN A N 1
ATOM 696 C CA . GLN A 1 94 ? 22.253 -5.750 -30.936 1.00 83.12 94 GLN A CA 1
ATOM 697 C C . GLN A 1 94 ? 21.680 -4.679 -30.011 1.00 83.12 94 GLN A C 1
ATOM 699 O O . GLN A 1 94 ? 21.351 -3.578 -30.453 1.00 83.12 94 GLN A O 1
ATOM 704 N N . ARG A 1 95 ? 21.565 -5.003 -28.720 1.00 84.75 95 ARG A N 1
ATOM 705 C CA . ARG A 1 95 ? 21.138 -4.054 -27.688 1.00 84.75 95 ARG A CA 1
ATOM 706 C C . ARG A 1 95 ? 22.275 -3.073 -27.405 1.00 84.75 95 ARG A C 1
ATOM 708 O O . ARG A 1 95 ? 23.390 -3.489 -27.097 1.00 84.75 95 ARG A O 1
ATOM 715 N N . LEU A 1 96 ? 21.990 -1.780 -27.489 1.00 88.06 96 LEU A N 1
ATOM 716 C CA . LEU A 1 96 ? 22.908 -0.731 -27.065 1.00 88.06 96 LEU A CA 1
ATOM 717 C C . LEU A 1 96 ? 23.007 -0.712 -25.527 1.00 88.06 96 LEU A C 1
ATOM 719 O O . LEU A 1 96 ? 22.020 -1.008 -24.845 1.00 88.06 96 LEU A O 1
ATOM 723 N N . PRO A 1 97 ? 24.174 -0.371 -24.952 1.00 91.31 97 PRO A N 1
ATOM 724 C CA . PRO A 1 97 ? 24.289 -0.137 -23.517 1.00 91.31 97 PRO A CA 1
ATOM 725 C C . PRO A 1 97 ? 23.327 0.964 -23.057 1.00 91.31 97 PRO A C 1
ATOM 727 O O . PRO A 1 97 ? 23.157 1.971 -23.745 1.00 91.31 97 PRO A O 1
ATOM 730 N N . ASP A 1 98 ? 22.722 0.790 -21.880 1.00 93.25 98 ASP A N 1
ATOM 731 C CA . ASP A 1 98 ? 21.887 1.839 -21.297 1.00 93.25 98 ASP A CA 1
ATOM 732 C C . ASP A 1 98 ? 22.767 3.034 -20.905 1.00 93.25 98 ASP A C 1
ATOM 734 O O . ASP A 1 98 ? 23.799 2.890 -20.248 1.00 93.25 98 ASP A O 1
ATOM 738 N N . THR A 1 99 ? 22.350 4.236 -21.289 1.00 94.62 99 THR A N 1
ATOM 739 C CA . THR A 1 99 ? 22.992 5.473 -20.834 1.00 94.62 99 THR A CA 1
ATOM 740 C C . THR A 1 99 ? 22.611 5.772 -19.384 1.00 94.62 99 THR A C 1
ATOM 742 O O . THR A 1 99 ? 21.510 5.444 -18.937 1.00 94.62 99 THR A O 1
ATOM 745 N N . ALA A 1 100 ? 23.474 6.484 -18.655 1.00 95.69 100 ALA A N 1
ATOM 746 C CA . ALA A 1 100 ? 23.173 6.912 -17.286 1.00 95.69 100 ALA A CA 1
ATOM 747 C C . ALA A 1 100 ? 21.852 7.706 -17.188 1.00 95.69 100 ALA A C 1
ATOM 749 O O . ALA A 1 100 ? 21.095 7.531 -16.237 1.00 95.69 100 ALA A O 1
ATOM 750 N N . ALA A 1 101 ? 21.535 8.523 -18.202 1.00 94.69 101 ALA A N 1
ATOM 751 C CA . ALA A 1 101 ? 20.280 9.272 -18.268 1.00 94.69 101 ALA A CA 1
ATOM 752 C C . ALA A 1 101 ? 19.049 8.358 -18.404 1.00 94.69 101 ALA A C 1
ATOM 754 O O . ALA A 1 101 ? 18.034 8.594 -17.752 1.00 94.69 101 ALA A O 1
ATOM 755 N N . GLN A 1 102 ? 19.138 7.293 -19.208 1.00 93.50 102 GLN A N 1
ATOM 756 C CA . GLN A 1 102 ? 18.058 6.309 -19.343 1.00 93.50 102 GLN A CA 1
ATOM 757 C C . GLN A 1 102 ? 17.836 5.532 -18.043 1.00 93.50 102 GLN A C 1
ATOM 759 O O . GLN A 1 102 ? 16.689 5.333 -17.642 1.00 93.50 102 GLN A O 1
ATOM 764 N N . VAL A 1 103 ? 18.916 5.132 -17.362 1.00 95.94 103 VAL A N 1
ATOM 765 C CA . VAL A 1 103 ? 18.826 4.449 -16.063 1.00 95.94 103 VAL A CA 1
ATOM 766 C C . VAL A 1 103 ? 18.191 5.371 -15.021 1.00 95.94 103 VAL A C 1
ATOM 768 O O . VAL A 1 103 ? 17.209 4.981 -14.394 1.00 95.94 103 VAL A O 1
ATOM 771 N N . ALA A 1 104 ? 18.660 6.616 -14.900 1.00 97.31 104 ALA A N 1
ATOM 772 C CA . ALA A 1 104 ? 18.096 7.593 -13.968 1.00 97.31 104 ALA A CA 1
ATOM 773 C C . ALA A 1 104 ? 16.604 7.867 -14.235 1.00 97.31 104 ALA A C 1
ATOM 775 O O . ALA A 1 104 ? 15.798 7.883 -13.304 1.00 97.31 104 ALA A O 1
ATOM 776 N N . ALA A 1 105 ? 16.205 8.018 -15.503 1.00 95.69 105 ALA A N 1
ATOM 777 C CA . ALA A 1 105 ? 14.802 8.211 -15.869 1.00 95.69 105 ALA A CA 1
ATOM 778 C C . ALA A 1 105 ? 13.932 7.004 -15.472 1.00 95.69 105 ALA A C 1
ATOM 780 O O . ALA A 1 105 ? 12.843 7.178 -14.919 1.00 95.69 105 ALA A O 1
ATOM 781 N N . ALA A 1 106 ? 14.425 5.781 -15.695 1.00 95.44 106 ALA A N 1
ATOM 782 C CA . ALA A 1 106 ? 13.738 4.561 -15.280 1.00 95.44 106 ALA A CA 1
ATOM 783 C C . ALA A 1 106 ? 13.606 4.469 -13.749 1.00 95.44 106 ALA A C 1
ATOM 785 O O . ALA A 1 106 ? 12.529 4.145 -13.248 1.00 95.44 106 ALA A O 1
ATOM 786 N N . GLN A 1 107 ? 14.665 4.800 -13.003 1.00 98.25 107 GLN A N 1
ATOM 787 C CA . GLN A 1 107 ? 14.658 4.804 -11.537 1.00 98.25 107 GLN A CA 1
ATOM 788 C C . GLN A 1 107 ? 13.638 5.797 -10.962 1.00 98.25 107 GLN A C 1
ATOM 790 O O . GLN A 1 107 ? 12.897 5.453 -10.037 1.00 98.25 107 GLN A O 1
ATOM 795 N N . VAL A 1 108 ? 13.556 7.010 -11.523 1.00 98.38 108 VAL A N 1
ATOM 796 C CA . VAL A 1 108 ? 12.571 8.029 -11.119 1.00 98.38 108 VAL A CA 1
ATOM 797 C C . VAL A 1 108 ? 11.148 7.533 -11.367 1.00 98.38 108 VAL A C 1
ATOM 799 O O . VAL A 1 108 ? 10.316 7.585 -10.458 1.00 98.38 108 VAL A O 1
ATOM 802 N N . ALA A 1 109 ? 10.873 7.000 -12.561 1.00 97.38 109 ALA A N 1
ATOM 803 C CA . ALA A 1 109 ? 9.556 6.469 -12.903 1.00 97.38 109 ALA A CA 1
ATOM 804 C C . ALA A 1 109 ? 9.141 5.318 -11.968 1.00 97.38 109 ALA A C 1
ATOM 806 O O . ALA A 1 109 ? 8.034 5.327 -11.426 1.00 97.38 109 ALA A O 1
ATOM 807 N N . ALA A 1 110 ? 10.044 4.367 -11.710 1.00 97.56 110 ALA A N 1
ATOM 808 C CA . ALA A 1 110 ? 9.783 3.240 -10.820 1.00 97.56 110 ALA A CA 1
ATOM 809 C C . ALA A 1 110 ? 9.577 3.681 -9.358 1.00 97.56 110 ALA A C 1
ATOM 811 O O . ALA A 1 110 ? 8.644 3.217 -8.703 1.00 97.56 110 ALA A O 1
ATOM 812 N N . SER A 1 111 ? 10.369 4.629 -8.842 1.00 97.88 111 SER A N 1
ATOM 813 C CA . SER A 1 111 ? 10.162 5.186 -7.492 1.00 97.88 111 SER A CA 1
ATOM 814 C C . SER A 1 111 ? 8.827 5.926 -7.351 1.00 97.88 111 SER A C 1
ATOM 816 O O . SER A 1 111 ? 8.184 5.859 -6.293 1.00 97.88 111 SER A O 1
ATOM 818 N N . GLY A 1 112 ? 8.385 6.609 -8.411 1.00 97.38 112 GLY A N 1
ATOM 819 C CA . GLY A 1 112 ? 7.045 7.185 -8.500 1.00 97.38 112 GLY A CA 1
ATOM 820 C C . GLY A 1 112 ? 5.959 6.109 -8.426 1.00 97.38 112 GLY A C 1
ATOM 821 O O . GLY A 1 112 ? 5.037 6.225 -7.618 1.00 97.38 112 GLY A O 1
ATOM 822 N N . ALA A 1 113 ? 6.118 5.018 -9.181 1.00 97.38 113 ALA A N 1
ATOM 823 C CA . ALA A 1 113 ? 5.191 3.888 -9.177 1.00 97.38 113 ALA A CA 1
ATOM 824 C C . ALA A 1 113 ? 5.100 3.194 -7.804 1.00 97.38 113 ALA A C 1
ATOM 826 O O . ALA A 1 113 ? 3.993 2.925 -7.341 1.00 97.38 113 ALA A O 1
ATOM 827 N N . VAL A 1 114 ? 6.223 2.991 -7.100 1.00 97.56 114 VAL A N 1
ATOM 828 C CA . VAL A 1 114 ? 6.222 2.473 -5.714 1.00 97.56 114 VAL A CA 1
ATOM 829 C C . VAL A 1 114 ? 5.430 3.390 -4.786 1.00 97.56 114 VAL A C 1
ATOM 831 O O . VAL A 1 114 ? 4.674 2.915 -3.947 1.00 97.56 114 VAL A O 1
ATOM 834 N N . THR A 1 115 ? 5.578 4.708 -4.933 1.00 95.69 115 THR A N 1
ATOM 835 C CA . THR A 1 115 ? 4.856 5.683 -4.100 1.00 95.69 115 THR A CA 1
ATOM 836 C C . THR A 1 115 ? 3.351 5.645 -4.373 1.00 95.69 115 THR A C 1
ATOM 838 O O . THR A 1 115 ? 2.559 5.613 -3.434 1.00 95.69 115 THR A O 1
ATOM 841 N N . ALA A 1 116 ? 2.944 5.582 -5.643 1.00 93.44 116 ALA A N 1
ATOM 842 C CA . ALA A 1 116 ? 1.539 5.436 -6.015 1.00 93.44 116 ALA A CA 1
ATOM 843 C C . ALA A 1 116 ? 0.946 4.111 -5.502 1.00 93.44 116 ALA A C 1
ATOM 845 O O . ALA A 1 116 ? -0.138 4.107 -4.916 1.00 93.44 116 ALA A O 1
ATOM 846 N N . PHE A 1 117 ? 1.676 3.000 -5.655 1.00 93.88 117 PHE A N 1
ATOM 847 C CA . PHE A 1 117 ? 1.244 1.691 -5.165 1.00 93.88 117 PHE A CA 1
ATOM 848 C C . PHE A 1 117 ? 1.150 1.662 -3.638 1.00 93.88 117 PHE A C 1
ATOM 850 O O . PHE A 1 117 ? 0.164 1.164 -3.109 1.00 93.88 117 PHE A O 1
ATOM 857 N N . TYR A 1 118 ? 2.119 2.247 -2.927 1.00 92.25 118 TYR A N 1
ATOM 858 C CA . TYR A 1 118 ? 2.084 2.415 -1.473 1.00 92.25 118 TYR A CA 1
ATOM 859 C C . TYR A 1 118 ? 0.779 3.079 -1.018 1.00 92.25 118 TYR A C 1
ATOM 861 O O . TYR A 1 118 ? 0.077 2.531 -0.169 1.00 92.25 118 TYR A O 1
ATOM 869 N N . PHE A 1 119 ? 0.412 4.221 -1.610 1.00 89.06 119 PHE A N 1
ATOM 870 C CA . PHE A 1 119 ? -0.824 4.915 -1.244 1.00 89.06 119 PHE A CA 1
ATOM 871 C C . PHE A 1 119 ? -2.067 4.083 -1.569 1.00 89.06 119 PHE A C 1
ATOM 873 O O . PHE A 1 119 ? -2.965 3.983 -0.735 1.00 89.06 119 PHE A O 1
ATOM 880 N N . ALA A 1 120 ? -2.101 3.424 -2.731 1.00 87.69 120 ALA A N 1
ATOM 881 C CA . ALA A 1 120 ? -3.191 2.520 -3.090 1.00 87.69 120 ALA A CA 1
ATOM 882 C C . ALA A 1 120 ? -3.296 1.315 -2.135 1.00 87.69 120 ALA A C 1
ATOM 884 O O . ALA A 1 120 ? -4.397 0.872 -1.812 1.00 87.69 120 ALA A O 1
ATOM 885 N N . TYR A 1 121 ? -2.166 0.788 -1.658 1.00 86.62 121 TYR A N 1
ATOM 886 C CA . TYR A 1 121 ? -2.109 -0.341 -0.734 1.00 86.62 121 TYR A CA 1
ATOM 887 C C . TYR A 1 121 ? -2.576 0.052 0.670 1.00 86.62 121 TYR A C 1
ATOM 889 O O . TYR A 1 121 ? -3.397 -0.645 1.264 1.00 86.62 121 TYR A O 1
ATOM 897 N N . VAL A 1 122 ? -2.121 1.200 1.180 1.00 84.94 122 VAL A N 1
ATOM 898 C CA . VAL A 1 122 ? -2.568 1.752 2.469 1.00 84.94 122 VAL A CA 1
ATOM 899 C C . VAL A 1 122 ? -4.058 2.102 2.433 1.00 84.94 122 VAL A C 1
ATOM 901 O O . VAL A 1 122 ? -4.761 1.857 3.412 1.00 84.94 122 VAL A O 1
ATOM 904 N N . ALA A 1 123 ? -4.575 2.584 1.297 1.00 81.38 123 ALA A N 1
ATOM 905 C CA . ALA A 1 123 ? -5.994 2.897 1.122 1.00 81.38 123 ALA A CA 1
ATOM 906 C C . ALA A 1 123 ? -6.925 1.674 1.240 1.00 81.38 123 ALA A C 1
ATOM 908 O O . ALA A 1 123 ? -8.108 1.844 1.527 1.00 81.38 123 ALA A O 1
ATOM 909 N N . LYS A 1 124 ? -6.410 0.441 1.097 1.00 80.69 124 LYS A N 1
ATOM 910 C CA . LYS A 1 124 ? -7.175 -0.788 1.396 1.00 80.69 124 LYS A CA 1
ATOM 911 C C . LYS A 1 124 ? -7.509 -0.931 2.890 1.00 80.69 124 LYS A C 1
ATOM 913 O O . LYS A 1 124 ? -8.297 -1.800 3.253 1.00 80.69 124 LYS A O 1
ATOM 918 N N . GLY A 1 125 ? -6.929 -0.084 3.742 1.00 78.31 125 GLY A N 1
ATOM 919 C CA . GLY A 1 125 ? -7.131 -0.058 5.184 1.00 78.31 125 GLY A CA 1
ATOM 920 C C . GLY A 1 125 ? -6.387 -1.178 5.906 1.00 78.31 125 GLY A C 1
ATOM 921 O O . GLY A 1 125 ? -5.619 -1.934 5.307 1.00 78.31 125 GLY A O 1
ATOM 922 N N . CYS A 1 126 ? -6.569 -1.251 7.225 1.00 79.50 126 CYS A N 1
ATOM 923 C CA . CYS A 1 126 ? -6.002 -2.304 8.065 1.00 79.50 126 CYS A CA 1
ATOM 924 C C . CYS A 1 126 ? -7.081 -3.352 8.361 1.00 79.50 126 CYS A C 1
ATOM 926 O O . CYS A 1 126 ? -8.024 -3.021 9.087 1.00 79.50 126 CYS A O 1
ATOM 928 N N . PRO A 1 127 ? -6.974 -4.583 7.830 1.00 80.25 127 PRO A N 1
ATOM 929 C CA . PRO A 1 127 ? -7.853 -5.665 8.240 1.00 80.25 127 PRO A CA 1
ATOM 930 C C . PRO A 1 127 ? -7.560 -6.012 9.701 1.00 80.25 127 PRO A C 1
ATOM 932 O O . PRO A 1 127 ? -6.408 -6.166 10.104 1.00 80.25 127 PRO A O 1
ATOM 935 N N . VAL A 1 128 ? -8.610 -6.102 10.504 1.00 77.00 128 VAL A N 1
ATOM 936 C CA . VAL A 1 128 ? -8.552 -6.495 11.908 1.00 77.00 128 VAL A CA 1
ATOM 937 C C . VAL A 1 128 ? -9.623 -7.551 12.124 1.00 77.00 128 VAL A C 1
ATOM 939 O O . VAL A 1 128 ? -10.766 -7.386 11.692 1.00 77.00 128 VAL A O 1
ATOM 942 N N . ASP A 1 129 ? -9.247 -8.637 12.79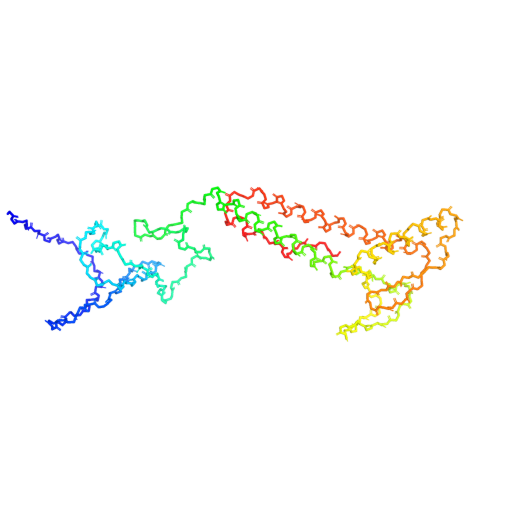4 1.00 77.12 129 ASP A N 1
ATOM 943 C CA . ASP A 1 129 ? -10.211 -9.640 13.216 1.00 77.12 129 ASP A CA 1
ATOM 944 C C . ASP A 1 129 ? -10.823 -9.271 14.576 1.00 77.12 129 ASP A C 1
ATOM 946 O O . ASP A 1 129 ? -10.179 -9.296 15.628 1.00 77.12 129 ASP A O 1
ATOM 950 N N . PHE A 1 130 ? -12.097 -8.911 14.526 1.00 74.25 130 PHE A N 1
ATOM 951 C CA . PHE A 1 130 ? -12.981 -8.647 15.645 1.00 74.25 130 PHE A CA 1
ATOM 952 C C . PHE A 1 130 ? -13.862 -9.855 16.010 1.00 74.25 130 PHE A C 1
ATOM 954 O O . PHE A 1 130 ? -14.817 -9.687 16.768 1.00 74.25 130 PHE A O 1
ATOM 961 N N . SER A 1 131 ? -13.600 -11.059 15.487 1.00 73.25 131 SER A N 1
ATOM 962 C CA . SER A 1 131 ? -14.393 -12.273 15.768 1.00 73.25 131 SER A CA 1
ATOM 963 C C . SER A 1 131 ? -14.498 -12.542 17.272 1.00 73.25 131 SER A C 1
ATOM 965 O O . SER A 1 131 ? -15.569 -12.842 17.794 1.00 73.25 131 SER A O 1
ATOM 967 N N . GLN A 1 132 ? -13.402 -12.294 17.981 1.00 70.75 132 GLN A N 1
ATOM 968 C CA . GLN A 1 132 ? -13.273 -12.368 19.435 1.00 70.75 132 GLN A CA 1
ATOM 969 C C . GLN A 1 132 ? -14.037 -11.282 20.223 1.00 70.75 132 GLN A C 1
ATOM 971 O O . GLN A 1 132 ? -14.093 -11.361 21.448 1.00 70.75 132 GLN A O 1
ATOM 976 N N . TYR A 1 133 ? -14.631 -10.279 19.562 1.00 70.44 133 TYR A N 1
ATOM 977 C CA . TYR A 1 133 ? -15.309 -9.142 20.206 1.00 70.44 133 TYR A CA 1
ATOM 978 C C . TYR A 1 133 ? -16.822 -9.066 19.904 1.00 70.44 133 TYR A C 1
ATOM 980 O O . TYR A 1 133 ? -17.436 -8.021 20.102 1.00 70.44 133 TYR A O 1
ATOM 988 N N . GLY A 1 134 ? -17.438 -10.162 19.436 1.00 62.62 134 GLY A N 1
ATOM 989 C CA . GLY A 1 134 ? -18.904 -10.287 19.329 1.00 62.62 134 GLY A CA 1
ATOM 990 C C . GLY A 1 134 ? -19.545 -9.677 18.072 1.00 62.62 134 GLY A C 1
ATOM 991 O O . GLY A 1 134 ? -20.681 -9.215 18.121 1.00 62.62 134 GLY A O 1
ATOM 992 N N . ASN A 1 135 ? -18.828 -9.647 16.946 1.00 65.31 135 ASN A N 1
ATOM 993 C CA . ASN A 1 135 ? -19.166 -8.795 15.802 1.00 65.31 135 ASN A CA 1
ATOM 994 C C . ASN A 1 135 ? -20.234 -9.380 14.839 1.00 65.31 135 ASN A C 1
ATOM 996 O O . ASN A 1 135 ? -20.043 -10.496 14.347 1.00 65.31 135 ASN A O 1
ATOM 1000 N N . PRO A 1 136 ? -21.304 -8.639 14.478 1.00 58.50 136 PRO A N 1
ATOM 1001 C CA . PRO A 1 136 ? -22.203 -9.009 13.381 1.00 58.50 136 PRO A CA 1
ATOM 1002 C C . PRO A 1 136 ? -21.560 -8.780 11.997 1.00 58.50 136 PRO A C 1
ATOM 1004 O O . PRO A 1 136 ? -20.594 -8.032 11.845 1.00 58.50 136 PRO A O 1
ATOM 1007 N N . SER A 1 137 ? -22.094 -9.429 10.958 1.00 62.69 137 SER A N 1
ATOM 1008 C CA . SER A 1 137 ? -21.731 -9.143 9.560 1.00 62.69 137 SER A CA 1
ATOM 1009 C C . SER A 1 137 ? -22.089 -7.698 9.187 1.00 62.69 137 SER A C 1
ATOM 1011 O O . SER A 1 137 ? -23.067 -7.155 9.699 1.00 62.69 137 SER A O 1
ATOM 1013 N N . ALA A 1 138 ? -21.333 -7.077 8.278 1.00 63.94 138 ALA A N 1
ATOM 1014 C CA . ALA A 1 138 ? -21.569 -5.691 7.857 1.00 63.94 138 ALA A CA 1
ATOM 1015 C C . ALA A 1 138 ? -21.637 -5.566 6.330 1.00 63.94 138 ALA A C 1
ATOM 1017 O O . ALA A 1 138 ? -21.077 -6.395 5.619 1.00 63.94 138 ALA A O 1
ATOM 1018 N N . ILE A 1 139 ? -22.296 -4.528 5.811 1.00 63.50 139 ILE A N 1
ATOM 1019 C CA . ILE A 1 139 ? -22.345 -4.227 4.371 1.00 63.50 139 ILE A CA 1
ATOM 1020 C C . ILE A 1 139 ? -21.550 -2.942 4.134 1.00 63.50 139 ILE A C 1
ATOM 1022 O O . ILE A 1 139 ? -21.835 -1.909 4.737 1.00 63.50 139 ILE A O 1
ATOM 1026 N N . LEU A 1 140 ? -20.528 -3.004 3.281 1.00 62.69 140 LEU A N 1
ATOM 1027 C CA . LEU A 1 140 ? -19.747 -1.832 2.885 1.00 62.69 140 LEU A CA 1
ATOM 1028 C C . LEU A 1 140 ? -20.610 -0.862 2.060 1.00 62.69 140 LEU A C 1
ATOM 1030 O O . LEU A 1 140 ? -21.532 -1.300 1.374 1.00 62.69 140 LEU A O 1
ATOM 1034 N N . PRO A 1 141 ? -20.266 0.439 2.004 1.00 57.34 141 PRO A N 1
ATOM 1035 C CA . PRO A 1 141 ? -20.895 1.384 1.072 1.00 57.34 141 PRO A CA 1
ATOM 1036 C C . PRO A 1 141 ? -20.826 0.954 -0.405 1.00 57.34 141 PRO A C 1
ATOM 1038 O O . PRO A 1 141 ? -21.606 1.427 -1.221 1.00 57.34 141 PRO A O 1
ATOM 1041 N N . THR A 1 142 ? -19.909 0.045 -0.750 1.00 65.31 142 THR A N 1
ATOM 1042 C CA . THR A 1 142 ? -19.782 -0.587 -2.073 1.00 65.31 142 THR A CA 1
ATOM 1043 C C . THR A 1 142 ? -20.794 -1.715 -2.323 1.00 65.31 142 THR A C 1
ATOM 1045 O O . THR A 1 142 ? -20.787 -2.307 -3.397 1.00 65.31 142 THR A O 1
ATOM 1048 N N . GLY A 1 143 ? -21.637 -2.054 -1.342 1.00 66.06 143 GLY A N 1
ATOM 1049 C CA . GLY A 1 143 ? -22.604 -3.156 -1.396 1.00 66.06 143 GLY A CA 1
ATOM 1050 C C . GLY A 1 143 ? -22.030 -4.531 -1.037 1.00 66.06 143 GLY A C 1
ATOM 1051 O O . GLY A 1 143 ? -22.776 -5.501 -0.945 1.00 66.06 143 GLY A O 1
ATOM 1052 N N . GLN A 1 144 ? -20.722 -4.638 -0.799 1.00 69.88 144 GLN A N 1
ATOM 1053 C CA . GLN A 1 144 ? -20.077 -5.901 -0.446 1.00 69.88 144 GLN A CA 1
ATOM 1054 C C . GLN A 1 144 ? -20.344 -6.275 1.021 1.00 69.88 144 GLN A C 1
ATOM 1056 O O . GLN A 1 144 ? -20.096 -5.478 1.928 1.00 69.88 144 GLN A O 1
ATOM 1061 N N . THR A 1 145 ? -20.804 -7.505 1.265 1.00 69.00 145 THR A N 1
ATOM 1062 C CA . THR A 1 145 ? -20.931 -8.062 2.618 1.00 69.00 145 THR A CA 1
ATOM 1063 C C . THR A 1 145 ? -19.561 -8.467 3.151 1.00 69.00 145 THR A C 1
ATOM 1065 O O . THR A 1 145 ? -18.821 -9.207 2.502 1.00 69.00 145 THR A O 1
ATOM 1068 N N . VAL A 1 146 ? -19.234 -8.002 4.351 1.00 65.12 146 VAL A N 1
ATOM 1069 C CA . VAL A 1 146 ? -18.043 -8.398 5.092 1.00 65.12 146 VAL A CA 1
ATOM 1070 C C . VAL A 1 146 ? -18.454 -9.444 6.129 1.00 65.12 146 VAL A C 1
ATOM 1072 O O . VAL A 1 146 ? -19.340 -9.158 6.950 1.00 65.12 146 VAL A O 1
ATOM 1075 N N . PRO A 1 147 ? -17.861 -10.653 6.092 1.00 66.19 147 PRO A N 1
ATOM 1076 C CA . PRO A 1 147 ? -18.122 -11.689 7.081 1.00 66.19 147 PRO A CA 1
ATOM 1077 C C . PRO A 1 147 ? -17.929 -11.179 8.509 1.00 66.19 147 PRO A C 1
ATOM 1079 O O . PRO A 1 147 ? -17.126 -10.279 8.766 1.00 66.19 147 PRO A O 1
ATOM 1082 N N . ALA A 1 148 ? -18.658 -11.782 9.448 1.00 65.81 148 ALA A N 1
ATOM 1083 C CA . ALA A 1 148 ? -18.434 -11.534 10.866 1.00 65.81 148 ALA A CA 1
ATOM 1084 C C . ALA A 1 148 ? -16.951 -11.763 11.214 1.00 65.81 148 ALA A C 1
ATOM 1086 O O . ALA A 1 148 ? -16.318 -12.695 10.718 1.00 65.81 148 ALA A O 1
ATOM 1087 N N . GLY A 1 149 ? -16.396 -10.887 12.047 1.00 65.56 149 GLY A N 1
ATOM 1088 C CA . GLY A 1 149 ? -15.005 -10.957 12.478 1.00 65.56 149 GLY A CA 1
ATOM 1089 C C . GLY A 1 149 ? -14.046 -10.122 11.641 1.00 65.56 149 GLY A C 1
ATOM 1090 O O . GLY A 1 149 ? -13.403 -9.245 12.194 1.00 65.56 149 GLY A O 1
ATOM 1091 N N . GLN A 1 150 ? -13.996 -10.247 10.319 1.00 70.62 150 GLN A N 1
ATOM 1092 C CA . GLN A 1 150 ? -13.084 -9.400 9.542 1.00 70.62 150 GLN A CA 1
ATOM 1093 C C . GLN A 1 150 ? -13.687 -8.015 9.333 1.00 70.62 150 GLN A C 1
ATOM 1095 O O . GLN A 1 150 ? -14.681 -7.868 8.638 1.00 70.62 150 GLN A O 1
ATOM 1100 N N . GLN A 1 151 ? -13.103 -6.976 9.919 1.00 77.94 151 GLN A N 1
ATOM 1101 C CA . GLN A 1 151 ? -13.475 -5.599 9.602 1.00 77.94 151 GLN A CA 1
ATOM 1102 C C . GLN A 1 151 ? -12.226 -4.780 9.321 1.00 77.94 151 GLN A C 1
ATOM 1104 O O . GLN A 1 151 ? -11.152 -5.025 9.862 1.00 77.94 151 GLN A O 1
ATOM 1109 N N . VAL A 1 152 ? -12.374 -3.783 8.460 1.00 81.81 152 VAL A N 1
ATOM 1110 C CA . VAL A 1 152 ? -11.284 -2.876 8.113 1.00 81.81 152 VAL A CA 1
ATOM 1111 C C . VAL A 1 152 ? -11.426 -1.607 8.942 1.00 81.81 152 VAL A C 1
ATOM 1113 O O . VAL A 1 152 ? -12.528 -1.070 9.066 1.00 81.81 152 VAL A O 1
ATOM 1116 N N . LEU A 1 153 ? -10.330 -1.120 9.520 1.00 83.19 153 LEU A N 1
ATOM 1117 C CA . LEU A 1 153 ? -10.320 0.182 10.188 1.00 83.19 153 LEU A CA 1
ATOM 1118 C C . LEU A 1 153 ? -10.553 1.305 9.171 1.00 83.19 153 LEU A C 1
ATOM 1120 O O . LEU A 1 153 ? -10.001 1.297 8.072 1.00 83.19 153 LEU A O 1
ATOM 1124 N N . GLN A 1 154 ? -11.376 2.281 9.539 1.00 77.94 154 GLN A N 1
ATOM 1125 C CA . GLN A 1 154 ? -11.726 3.402 8.674 1.00 77.94 154 GLN A CA 1
ATOM 1126 C C . GLN A 1 154 ? -10.562 4.404 8.582 1.00 77.94 154 GLN A C 1
ATOM 1128 O O . GLN A 1 154 ? -10.372 5.176 9.505 1.00 77.94 154 GLN A O 1
ATOM 1133 N N . THR A 1 155 ? -9.785 4.431 7.497 1.00 77.88 155 THR A N 1
ATOM 1134 C CA . THR A 1 155 ? -8.596 5.309 7.365 1.00 77.88 155 THR A CA 1
ATOM 1135 C C . THR A 1 155 ? -8.682 6.247 6.154 1.00 77.88 155 THR A C 1
ATOM 1137 O O . THR A 1 155 ? -7.722 6.374 5.398 1.00 77.88 155 THR A O 1
ATOM 1140 N N . ARG A 1 156 ? -9.851 6.847 5.890 1.00 70.19 156 ARG A N 1
ATOM 1141 C CA . ARG A 1 156 ? -10.149 7.471 4.583 1.00 70.19 156 ARG A CA 1
ATOM 1142 C C . ARG A 1 156 ? -9.449 8.808 4.362 1.00 70.19 156 ARG A C 1
ATOM 1144 O O . ARG A 1 156 ? -9.179 9.164 3.221 1.00 70.19 156 ARG A O 1
ATOM 1151 N N . ASN A 1 157 ? -9.211 9.564 5.428 1.00 79.25 157 ASN A N 1
ATOM 1152 C CA . ASN A 1 157 ? -8.628 10.898 5.363 1.00 79.25 157 ASN A CA 1
ATOM 1153 C C . ASN A 1 157 ? -7.848 11.234 6.644 1.00 79.25 157 ASN A C 1
ATOM 1155 O O . ASN A 1 157 ? -7.721 10.427 7.572 1.00 79.25 157 ASN A O 1
ATOM 1159 N N . GLU A 1 158 ? -7.318 12.452 6.683 1.00 79.12 158 GLU A N 1
ATOM 1160 C CA . GLU A 1 158 ? -6.594 12.985 7.836 1.00 79.12 158 GLU A CA 1
ATOM 1161 C C . GLU A 1 158 ? -7.472 13.014 9.091 1.00 79.12 158 GLU A C 1
ATOM 1163 O O . GLU A 1 158 ? -7.005 12.630 10.157 1.00 79.12 158 GLU A O 1
ATOM 1168 N N . THR A 1 159 ? -8.761 13.350 8.963 1.00 82.69 159 THR A N 1
ATOM 1169 C CA . THR A 1 159 ? -9.718 13.333 10.081 1.00 82.69 159 THR A CA 1
ATOM 1170 C C . THR A 1 159 ? -9.848 11.946 10.707 1.00 82.69 159 THR A 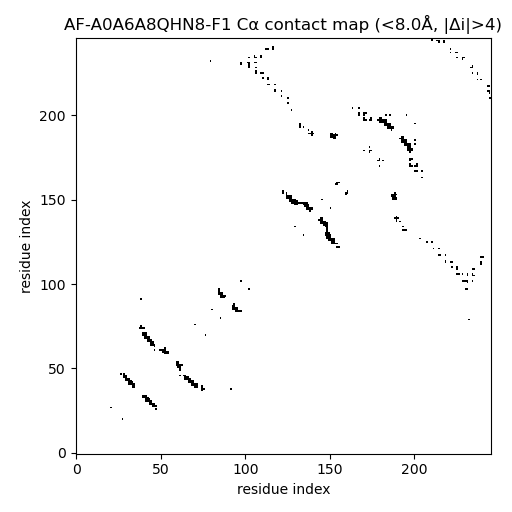C 1
ATOM 1172 O O . THR A 1 159 ? -9.780 11.808 11.926 1.00 82.69 159 THR A O 1
ATOM 1175 N N . ASP A 1 160 ? -9.990 10.907 9.887 1.00 82.44 160 ASP A N 1
ATOM 1176 C CA . ASP A 1 160 ? -10.049 9.523 10.349 1.00 82.44 160 ASP A CA 1
ATOM 1177 C C . ASP A 1 160 ? -8.758 9.139 11.077 1.00 82.44 160 ASP A C 1
ATOM 1179 O O . ASP A 1 160 ? -8.798 8.551 12.154 1.00 82.44 160 ASP A O 1
ATOM 1183 N N . THR A 1 161 ? -7.608 9.540 10.533 1.00 81.94 161 THR A N 1
ATOM 1184 C CA . THR A 1 161 ? -6.298 9.310 11.159 1.00 81.94 161 THR A CA 1
ATOM 1185 C C . THR A 1 161 ? -6.186 10.007 12.515 1.00 81.94 161 THR A C 1
ATOM 1187 O O . THR A 1 161 ? -5.765 9.387 13.491 1.00 81.94 161 THR A O 1
ATOM 1190 N N . SER A 1 162 ? -6.615 11.267 12.614 1.00 85.69 162 SER A N 1
ATOM 1191 C CA . SER A 1 162 ? -6.651 12.012 13.875 1.00 85.69 162 SER A CA 1
ATOM 1192 C C . SER A 1 162 ? -7.565 11.351 14.904 1.00 85.69 162 SER A C 1
ATOM 1194 O O . SER A 1 162 ? -7.183 11.247 16.068 1.00 85.69 162 SER A O 1
ATOM 1196 N N . ASN A 1 163 ? -8.727 10.837 14.489 1.00 87.50 163 ASN A N 1
ATOM 1197 C CA . ASN A 1 163 ? -9.634 10.112 15.381 1.00 87.50 163 ASN A CA 1
ATOM 1198 C C . ASN A 1 163 ? -8.969 8.860 15.973 1.00 87.50 163 ASN A C 1
ATOM 1200 O O . ASN A 1 163 ? -9.131 8.591 17.163 1.00 87.50 163 ASN A O 1
ATOM 1204 N N . TRP A 1 164 ? -8.173 8.127 15.186 1.00 90.00 164 TRP A N 1
ATOM 1205 C CA . TRP A 1 164 ? -7.421 6.973 15.694 1.00 90.00 164 TRP A CA 1
ATOM 1206 C C . TRP A 1 164 ? -6.333 7.361 16.689 1.00 90.00 164 TRP A C 1
ATOM 1208 O O . TRP A 1 164 ? -6.175 6.684 17.702 1.00 90.00 164 TRP A O 1
ATOM 1218 N N . ILE A 1 165 ? -5.617 8.459 16.440 1.00 90.81 165 ILE A N 1
ATOM 1219 C CA . ILE A 1 165 ? -4.590 8.968 17.361 1.00 90.81 165 ILE A CA 1
ATOM 1220 C C . ILE A 1 165 ? -5.225 9.388 18.695 1.00 90.81 165 ILE A C 1
ATOM 1222 O O . ILE A 1 165 ? -4.714 9.045 19.761 1.00 90.81 165 ILE A O 1
ATOM 1226 N N . LEU A 1 166 ? -6.368 10.080 18.648 1.00 94.62 166 LEU A N 1
ATOM 1227 C CA . LEU A 1 166 ? -7.108 10.479 19.848 1.00 94.62 166 LEU A CA 1
ATOM 1228 C C . LEU A 1 166 ? -7.626 9.265 20.628 1.00 94.62 166 LEU A C 1
ATOM 1230 O O . LEU A 1 166 ? -7.466 9.213 21.848 1.00 94.62 166 LEU A O 1
ATOM 1234 N N . LEU A 1 167 ? -8.186 8.264 19.938 1.00 94.75 167 LEU A N 1
ATOM 1235 C CA . LEU A 1 167 ? -8.616 7.015 20.570 1.00 94.75 167 LEU A CA 1
ATOM 1236 C C . LEU A 1 167 ? -7.434 6.282 21.216 1.00 94.75 167 LEU A C 1
ATOM 1238 O O . LEU A 1 167 ? -7.550 5.811 22.346 1.00 94.75 167 LEU A O 1
ATOM 1242 N N . GLU A 1 168 ? -6.294 6.197 20.527 1.00 95.75 168 GLU A N 1
ATOM 1243 C CA . GLU A 1 168 ? -5.085 5.568 21.053 1.00 95.75 168 GLU A CA 1
ATOM 1244 C C . GLU A 1 168 ? -4.603 6.252 22.343 1.00 95.75 168 GLU A C 1
ATOM 1246 O O . GLU A 1 168 ? -4.230 5.550 23.293 1.00 95.75 168 GLU A O 1
ATOM 1251 N N . SER A 1 169 ? -4.609 7.590 22.375 1.00 97.25 169 SER A N 1
ATOM 1252 C CA . SER A 1 169 ? -4.241 8.382 23.554 1.00 97.25 169 SER A CA 1
ATOM 1253 C C . SER A 1 169 ? -5.223 8.148 24.699 1.00 97.25 169 SER A C 1
ATOM 1255 O O . SER A 1 169 ? -4.807 7.773 25.790 1.00 97.25 169 SER A O 1
ATOM 1257 N N . SER A 1 170 ? -6.528 8.255 24.434 1.00 97.81 170 SER A N 1
ATOM 1258 C CA . SER A 1 170 ? -7.569 8.045 25.445 1.00 97.81 170 SER A CA 1
ATOM 1259 C C . SER A 1 170 ? -7.519 6.638 26.048 1.00 97.81 170 SER A C 1
ATOM 1261 O O . SER A 1 170 ? -7.639 6.474 27.262 1.00 97.81 170 SER A O 1
ATOM 1263 N N . CYS A 1 171 ? -7.264 5.611 25.231 1.00 97.69 171 CYS A N 1
ATOM 1264 C CA . CYS A 1 171 ? -7.081 4.252 25.737 1.00 97.69 171 CYS A CA 1
ATOM 1265 C C . CYS A 1 171 ? -5.834 4.133 26.626 1.00 97.69 171 CYS A C 1
ATOM 1267 O O . CYS A 1 171 ? -5.866 3.405 27.616 1.00 97.69 171 CYS A O 1
ATOM 1269 N N . ALA A 1 172 ? -4.739 4.825 26.294 1.00 97.94 172 ALA A N 1
ATOM 1270 C CA . ALA A 1 172 ? -3.525 4.821 27.110 1.00 97.94 172 ALA A CA 1
ATOM 1271 C C . ALA A 1 172 ? -3.749 5.491 28.476 1.00 97.94 172 ALA A C 1
ATOM 1273 O O . ALA A 1 172 ? -3.286 4.961 29.490 1.00 97.94 172 ALA A O 1
ATOM 1274 N N . ASP A 1 173 ? -4.510 6.586 28.512 1.00 98.31 173 ASP A N 1
ATOM 1275 C CA . ASP A 1 173 ? -4.889 7.275 29.750 1.00 98.31 173 ASP A CA 1
ATOM 1276 C C . ASP A 1 173 ? -5.762 6.374 30.635 1.00 98.31 173 ASP A C 1
ATOM 1278 O O . ASP A 1 173 ? -5.462 6.182 31.814 1.00 98.31 173 ASP A O 1
ATOM 1282 N N . LEU A 1 174 ? -6.780 5.727 30.052 1.00 98.44 174 LEU A N 1
ATOM 1283 C CA . LEU A 1 174 ? -7.638 4.764 30.754 1.00 98.44 174 LEU A CA 1
ATOM 1284 C C . LEU A 1 174 ? -6.832 3.594 31.330 1.00 98.44 174 LEU A C 1
ATOM 1286 O O . LEU A 1 174 ? -7.010 3.232 32.489 1.00 98.44 174 LEU A O 1
ATOM 1290 N N . ILE A 1 175 ? -5.920 3.007 30.551 1.00 98.38 175 ILE A N 1
ATOM 1291 C CA . ILE A 1 175 ? -5.064 1.906 31.021 1.00 98.38 175 ILE A CA 1
ATOM 1292 C C . ILE A 1 175 ? -4.165 2.368 32.175 1.00 98.38 175 ILE A C 1
ATOM 1294 O O . ILE A 1 175 ? -4.052 1.660 33.175 1.00 98.38 175 ILE A O 1
ATOM 1298 N N . SER A 1 176 ? -3.569 3.557 32.068 1.00 98.00 176 SER A N 1
ATOM 1299 C CA . SER A 1 176 ? -2.698 4.122 33.109 1.00 98.00 176 SER A CA 1
ATOM 1300 C C . SER A 1 176 ? -3.464 4.425 34.399 1.00 98.00 176 SER A C 1
ATOM 1302 O O . SER A 1 176 ? -2.933 4.237 35.490 1.00 98.00 176 SER A O 1
ATOM 1304 N N . ALA A 1 177 ? -4.740 4.801 34.285 1.00 98.25 177 ALA A N 1
ATOM 1305 C CA . ALA A 1 177 ? -5.664 4.976 35.402 1.00 98.25 177 ALA A CA 1
ATOM 1306 C C . ALA A 1 177 ? -6.242 3.652 35.951 1.00 98.25 177 ALA A C 1
ATOM 1308 O O . ALA A 1 177 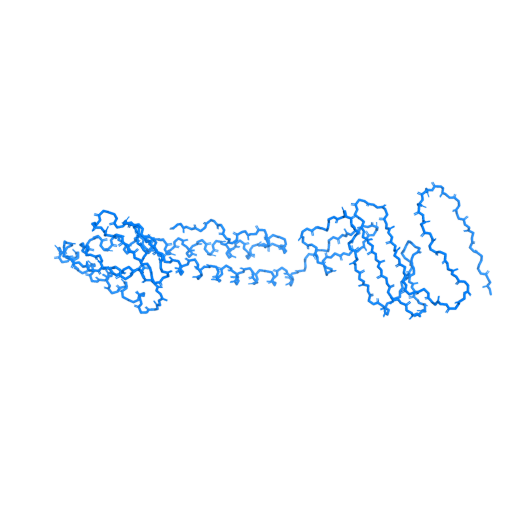? -7.176 3.684 36.748 1.00 98.25 177 ALA A O 1
ATOM 1309 N N . GLN A 1 178 ? -5.727 2.488 35.526 1.00 98.19 178 GLN A N 1
ATOM 1310 C CA . GLN A 1 178 ? -6.236 1.151 35.879 1.00 98.19 178 GLN A CA 1
ATOM 1311 C C . GLN A 1 178 ? -7.690 0.890 35.434 1.00 98.19 178 GLN A C 1
ATOM 1313 O O . GLN A 1 178 ? -8.367 -0.000 35.943 1.00 98.19 178 GLN A O 1
ATOM 1318 N N . GLN A 1 179 ? -8.161 1.620 34.424 1.00 98.19 179 GLN A N 1
ATOM 1319 C CA . GLN A 1 179 ? -9.495 1.527 33.825 1.00 98.19 179 GLN A CA 1
ATOM 1320 C C . GLN A 1 179 ? -9.463 0.849 32.444 1.00 98.19 179 GLN A C 1
ATOM 1322 O O . GLN A 1 179 ? -10.253 1.159 31.556 1.00 98.19 179 GLN A O 1
ATOM 1327 N N . GLY A 1 180 ? -8.556 -0.112 32.236 1.00 96.38 180 GLY A N 1
ATOM 1328 C CA . GLY A 1 180 ? -8.402 -0.810 30.949 1.00 96.38 180 GLY A CA 1
ATOM 1329 C C . GLY A 1 180 ? -9.654 -1.567 30.473 1.00 96.38 180 GLY A C 1
ATOM 1330 O O . GLY A 1 180 ? -9.811 -1.805 29.277 1.00 96.38 180 GLY A O 1
ATOM 1331 N N . ALA A 1 181 ? -10.563 -1.904 31.395 1.00 97.00 181 ALA A N 1
ATOM 1332 C CA . ALA A 1 181 ? -11.846 -2.546 31.104 1.00 97.00 181 ALA A CA 1
ATOM 1333 C C . ALA A 1 181 ? -12.940 -1.571 30.622 1.00 97.00 181 ALA A C 1
ATOM 1335 O O . ALA A 1 181 ? -13.986 -2.032 30.168 1.00 97.00 181 ALA A O 1
ATOM 1336 N N . THR A 1 182 ? -12.721 -0.252 30.706 1.00 97.25 182 THR A N 1
ATOM 1337 C CA . THR A 1 182 ? -13.707 0.755 30.292 1.00 97.25 182 THR A CA 1
ATOM 1338 C C . THR A 1 182 ? -14.090 0.553 28.823 1.00 97.25 182 THR A C 1
ATOM 1340 O O . THR A 1 182 ? -13.193 0.486 27.973 1.00 97.25 182 THR A O 1
ATOM 1343 N N . PRO A 1 183 ? -15.395 0.451 28.506 1.00 95.06 183 PRO A N 1
ATOM 1344 C CA . PRO A 1 183 ? -15.856 0.311 27.134 1.00 95.06 183 PRO A CA 1
ATOM 1345 C C . PRO A 1 183 ? -15.513 1.544 26.294 1.00 95.06 183 PRO A C 1
ATOM 1347 O O . PRO A 1 183 ? -15.810 2.675 26.673 1.00 95.06 183 PRO A O 1
ATOM 1350 N N . VAL A 1 184 ? -14.938 1.311 25.121 1.00 94.81 184 VAL A N 1
ATOM 1351 C CA . VAL A 1 184 ? -14.680 2.304 24.077 1.00 94.81 184 VAL A CA 1
ATOM 1352 C C . VAL A 1 184 ? -15.253 1.801 22.757 1.00 94.81 184 VAL A C 1
ATOM 1354 O O . VAL A 1 184 ? -15.451 0.600 22.563 1.00 94.81 184 VAL A O 1
ATOM 1357 N N . THR A 1 185 ? -15.537 2.718 21.836 1.00 91.06 185 THR A N 1
ATOM 1358 C CA . THR A 1 185 ? -16.142 2.376 20.545 1.00 91.06 185 THR A CA 1
ATOM 1359 C C . THR A 1 185 ? -15.152 2.559 19.403 1.00 91.06 185 THR A C 1
ATOM 1361 O O . THR A 1 185 ? -14.412 3.537 19.338 1.00 91.06 185 THR A O 1
ATOM 1364 N N . ILE A 1 186 ? -15.146 1.594 18.489 1.00 88.81 186 ILE A N 1
ATOM 1365 C CA . ILE A 1 186 ? -14.378 1.600 17.246 1.00 88.81 186 ILE A CA 1
ATOM 1366 C C . ILE A 1 186 ? -15.378 1.616 16.098 1.00 88.81 186 ILE A C 1
ATOM 1368 O O . ILE A 1 186 ? -16.256 0.756 16.027 1.00 88.81 186 ILE A O 1
ATOM 1372 N N . ARG A 1 187 ? -15.230 2.571 15.177 1.00 85.50 187 ARG A N 1
ATOM 1373 C CA . ARG A 1 187 ? -16.006 2.600 13.934 1.00 85.50 187 ARG A CA 1
ATOM 1374 C C . ARG A 1 187 ? -15.201 1.986 12.795 1.00 85.50 187 ARG A C 1
ATOM 1376 O O . ARG A 1 187 ? -14.078 2.400 12.516 1.00 85.50 187 ARG A O 1
ATOM 1383 N N . THR A 1 188 ? -15.765 0.985 12.140 1.00 83.44 188 THR A N 1
ATOM 1384 C CA . THR A 1 188 ? -15.128 0.286 11.019 1.00 83.44 188 THR A CA 1
ATOM 1385 C C . THR A 1 188 ? -15.408 1.005 9.695 1.00 83.44 188 THR A C 1
ATOM 1387 O O . THR A 1 188 ? -16.304 1.845 9.590 1.00 83.44 188 THR A O 1
ATOM 1390 N N . ALA A 1 189 ? -14.680 0.644 8.639 1.00 79.75 189 ALA A N 1
ATOM 1391 C CA . ALA A 1 189 ? -14.901 1.149 7.284 1.00 79.75 189 ALA A CA 1
ATOM 1392 C C . ALA A 1 189 ? -16.297 0.798 6.723 1.00 79.75 189 ALA A C 1
ATOM 1394 O O . ALA A 1 189 ? -16.792 1.487 5.832 1.00 79.75 189 ALA A O 1
ATOM 1395 N N . SER A 1 190 ? -16.952 -0.235 7.264 1.00 76.00 190 SER A N 1
ATOM 1396 C CA . SER A 1 190 ? -18.342 -0.604 6.961 1.00 76.00 190 SER A CA 1
ATOM 1397 C C . SER A 1 190 ? -19.376 0.208 7.749 1.00 76.00 190 SER A C 1
ATOM 1399 O O . SER A 1 190 ? -20.565 -0.076 7.663 1.00 76.00 190 SER A O 1
ATOM 1401 N N . ASN A 1 191 ? -18.945 1.228 8.503 1.00 79.31 191 ASN A N 1
ATOM 1402 C CA . ASN A 1 191 ? -19.765 1.982 9.454 1.00 79.31 191 ASN A CA 1
ATOM 1403 C C . ASN A 1 191 ? -20.358 1.137 10.596 1.00 79.31 191 ASN A C 1
ATOM 1405 O O . ASN A 1 191 ? -21.272 1.607 11.272 1.00 79.31 191 ASN A O 1
ATOM 1409 N N . ALA A 1 192 ? -19.838 -0.066 10.851 1.00 80.69 192 ALA A N 1
ATOM 1410 C CA . ALA A 1 192 ? -20.191 -0.808 12.053 1.00 80.69 192 ALA A CA 1
ATOM 1411 C C . ALA A 1 192 ? -19.516 -0.167 13.275 1.00 80.69 192 ALA A C 1
ATOM 1413 O O . ALA A 1 192 ? -18.351 0.235 13.214 1.00 80.69 192 ALA A O 1
ATOM 1414 N N . THR A 1 193 ? -20.245 -0.088 14.385 1.00 85.12 193 THR A N 1
ATOM 1415 C CA . THR A 1 193 ? -19.696 0.318 15.681 1.00 85.12 193 THR A CA 1
ATOM 1416 C C . THR A 1 193 ? -19.434 -0.932 16.504 1.00 85.12 193 THR A C 1
ATOM 1418 O O . THR A 1 193 ? -20.363 -1.681 16.800 1.00 85.12 193 THR A O 1
ATOM 1421 N N . VAL A 1 194 ? -18.179 -1.145 16.888 1.00 84.62 194 VAL A N 1
ATOM 1422 C CA . VAL A 1 194 ? -17.763 -2.238 17.768 1.00 84.62 194 VAL A CA 1
ATOM 1423 C C . VAL A 1 194 ? -17.393 -1.650 19.122 1.00 84.62 194 VAL A C 1
ATOM 1425 O O . VAL A 1 194 ? -16.541 -0.763 19.198 1.00 84.62 194 VAL A O 1
ATOM 1428 N N . THR A 1 195 ? -18.021 -2.137 20.188 1.00 88.81 195 THR A N 1
ATOM 1429 C CA . THR A 1 195 ? -17.659 -1.772 21.561 1.00 88.81 195 THR A CA 1
ATOM 1430 C C . THR A 1 195 ? -16.665 -2.792 22.099 1.00 88.81 195 THR A C 1
ATOM 1432 O O . THR A 1 195 ? -16.957 -3.983 22.135 1.00 88.81 195 THR A O 1
ATOM 1435 N N . VAL A 1 196 ? -15.494 -2.326 22.519 1.00 90.38 196 VAL A N 1
ATOM 1436 C CA . VAL A 1 196 ? -14.411 -3.144 23.089 1.00 90.38 196 VAL A CA 1
ATOM 1437 C C . VAL A 1 196 ? -13.891 -2.486 24.363 1.00 90.38 196 VAL A C 1
ATOM 1439 O O . VAL A 1 196 ? -14.215 -1.334 24.637 1.00 90.38 196 VAL A O 1
ATOM 1442 N N . SER A 1 197 ? -13.069 -3.172 25.151 1.00 94.50 197 SER A N 1
ATOM 1443 C CA . SER A 1 197 ? -12.369 -2.513 26.259 1.00 94.50 197 SER A CA 1
ATOM 1444 C C . SER A 1 197 ? -11.246 -1.597 25.755 1.00 94.50 197 SER A C 1
ATOM 1446 O O . SER A 1 197 ? -10.691 -1.813 24.673 1.00 94.50 197 SER A O 1
ATOM 1448 N N . ALA A 1 198 ? -10.850 -0.599 26.547 1.00 96.06 198 ALA A N 1
ATOM 1449 C CA . ALA A 1 198 ? -9.708 0.264 26.234 1.00 96.06 198 ALA A CA 1
ATOM 1450 C C . ALA A 1 198 ? -8.415 -0.537 25.972 1.00 96.06 198 ALA A C 1
ATOM 1452 O O . ALA A 1 198 ? -7.666 -0.232 25.041 1.00 96.06 198 ALA A O 1
ATOM 1453 N N . THR A 1 199 ? -8.172 -1.614 26.729 1.00 95.31 199 THR A N 1
ATOM 1454 C CA . THR A 1 199 ? -7.038 -2.525 26.493 1.00 95.31 199 THR A CA 1
ATOM 1455 C C . THR A 1 199 ? -7.121 -3.214 25.129 1.00 95.31 199 THR A C 1
ATOM 1457 O O . THR A 1 199 ? -6.121 -3.276 24.412 1.00 95.31 199 THR A O 1
ATOM 1460 N N . GLN A 1 200 ? -8.302 -3.696 24.736 1.00 92.56 200 GLN A N 1
ATOM 1461 C CA . GLN A 1 200 ? -8.511 -4.331 23.432 1.00 92.56 200 GLN A CA 1
ATOM 1462 C C . GLN A 1 200 ? -8.351 -3.324 22.288 1.00 92.56 200 GLN A C 1
ATOM 1464 O O . GLN A 1 200 ? -7.630 -3.596 21.328 1.00 92.56 200 GLN A O 1
ATOM 1469 N N . ALA A 1 201 ? -8.940 -2.131 22.408 1.00 92.56 201 ALA A N 1
ATOM 1470 C CA . ALA A 1 201 ? -8.770 -1.066 21.422 1.00 92.56 201 ALA A CA 1
ATOM 1471 C C . ALA A 1 201 ? -7.297 -0.677 21.247 1.00 92.56 201 ALA A C 1
ATOM 1473 O O . ALA A 1 201 ? -6.819 -0.564 20.117 1.00 92.56 201 ALA A O 1
ATOM 1474 N N . LYS A 1 202 ? -6.541 -0.551 22.345 1.00 94.06 202 LYS A N 1
ATOM 1475 C CA . LYS A 1 202 ? -5.101 -0.265 22.293 1.00 94.06 202 LYS A CA 1
ATOM 1476 C C . LYS A 1 202 ? -4.322 -1.361 21.564 1.00 94.06 202 LYS A C 1
ATOM 1478 O O . LYS A 1 202 ? -3.438 -1.040 20.771 1.00 94.06 202 LYS A O 1
ATOM 1483 N N . ALA A 1 203 ? -4.661 -2.633 21.780 1.00 91.00 203 ALA A N 1
ATOM 1484 C CA . ALA A 1 203 ? -4.047 -3.749 21.060 1.00 91.00 203 ALA A CA 1
ATOM 1485 C C . ALA A 1 203 ? -4.339 -3.692 19.548 1.00 91.00 203 ALA A C 1
ATOM 1487 O O . ALA A 1 203 ? -3.431 -3.896 18.740 1.00 91.00 203 ALA A O 1
ATOM 1488 N N . VAL A 1 204 ? -5.568 -3.333 19.157 1.00 89.31 204 VAL A N 1
ATOM 1489 C CA . VAL A 1 204 ? -5.941 -3.126 17.747 1.00 89.31 204 VAL A CA 1
ATOM 1490 C C . VAL A 1 204 ? -5.135 -1.980 17.119 1.00 89.31 204 VAL A C 1
ATOM 1492 O O . VAL A 1 204 ? -4.573 -2.149 16.036 1.00 89.31 204 VAL A O 1
ATOM 1495 N N . MET A 1 205 ? -5.002 -0.840 17.807 1.00 91.44 205 MET A N 1
ATOM 1496 C CA . MET A 1 205 ? -4.191 0.291 17.325 1.00 91.44 205 MET A CA 1
ATOM 1497 C C . MET A 1 205 ? -2.705 -0.074 17.202 1.00 91.44 205 MET A C 1
ATOM 1499 O O . MET A 1 205 ? -2.054 0.277 16.216 1.00 91.44 205 MET A O 1
ATOM 1503 N N . ALA A 1 206 ? -2.168 -0.839 18.155 1.00 90.69 206 ALA A N 1
ATOM 1504 C CA . ALA A 1 206 ? -0.791 -1.322 18.100 1.00 90.69 206 ALA A CA 1
ATOM 1505 C C . ALA A 1 206 ? -0.551 -2.250 16.895 1.00 90.69 206 ALA A C 1
ATOM 1507 O O . ALA A 1 206 ? 0.471 -2.123 16.216 1.00 90.69 206 ALA A O 1
ATOM 1508 N N . ALA A 1 207 ? -1.499 -3.142 16.587 1.00 87.06 207 ALA A N 1
ATOM 1509 C CA . ALA A 1 207 ? -1.436 -3.996 15.403 1.00 87.06 207 ALA A CA 1
ATOM 1510 C C . ALA A 1 207 ? -1.461 -3.170 14.104 1.00 87.06 207 ALA A C 1
ATOM 1512 O O . ALA A 1 207 ? -0.620 -3.379 13.226 1.00 87.06 207 ALA A O 1
ATOM 1513 N N . ALA A 1 208 ? -2.349 -2.175 14.016 1.00 86.38 208 ALA A N 1
ATOM 1514 C CA . ALA A 1 208 ? -2.425 -1.270 12.870 1.00 86.38 208 ALA A CA 1
ATOM 1515 C C . ALA A 1 208 ? -1.123 -0.473 12.671 1.00 86.38 208 ALA A C 1
ATOM 1517 O O . ALA A 1 208 ? -0.605 -0.394 11.555 1.00 86.38 208 ALA A O 1
ATOM 1518 N N . LYS A 1 209 ? -0.536 0.048 13.756 1.00 89.50 209 LYS A N 1
ATOM 1519 C CA . LYS A 1 209 ? 0.756 0.751 13.734 1.00 89.50 209 LYS A CA 1
ATOM 1520 C C . LYS A 1 209 ? 1.895 -0.156 13.273 1.00 89.50 209 LYS A C 1
ATOM 1522 O O . LYS A 1 209 ? 2.696 0.249 12.429 1.00 89.50 209 LYS A O 1
ATOM 1527 N N . LYS A 1 210 ? 1.957 -1.389 13.788 1.00 89.44 210 LYS A N 1
ATOM 1528 C CA . LYS A 1 210 ? 2.957 -2.389 13.380 1.00 89.44 210 LYS A CA 1
ATOM 1529 C C . LYS A 1 210 ? 2.868 -2.675 11.881 1.00 89.44 210 LYS A C 1
ATOM 1531 O O . LYS A 1 210 ? 3.891 -2.670 11.201 1.00 89.44 210 LYS A O 1
ATOM 1536 N N . ARG A 1 211 ? 1.655 -2.862 11.360 1.00 87.88 211 ARG A N 1
ATOM 1537 C CA . ARG A 1 211 ? 1.414 -3.061 9.928 1.00 87.88 211 ARG A CA 1
ATOM 1538 C C . ARG A 1 211 ? 1.839 -1.851 9.097 1.00 87.88 211 ARG A C 1
ATOM 1540 O O . ARG A 1 211 ? 2.587 -2.011 8.138 1.00 87.88 211 ARG A O 1
ATOM 1547 N N . GLY A 1 212 ? 1.414 -0.644 9.477 1.00 89.38 212 GLY A N 1
ATOM 1548 C CA . GLY A 1 212 ? 1.790 0.589 8.777 1.00 89.38 212 GLY A CA 1
ATOM 1549 C C . GLY A 1 212 ? 3.308 0.780 8.707 1.00 89.38 212 GLY A C 1
ATOM 1550 O O . GLY A 1 212 ? 3.848 1.089 7.646 1.00 89.38 212 GLY A O 1
ATOM 1551 N N . SER A 1 213 ? 4.012 0.500 9.807 1.00 91.88 213 SER A N 1
ATOM 1552 C CA . SER A 1 213 ? 5.477 0.528 9.844 1.00 91.88 213 SER A CA 1
ATOM 1553 C C . SER A 1 213 ? 6.110 -0.516 8.919 1.00 91.88 213 SER A C 1
ATOM 1555 O O . SER A 1 213 ? 7.072 -0.189 8.226 1.00 91.88 213 SER A O 1
ATOM 1557 N N . ALA A 1 214 ? 5.568 -1.736 8.859 1.00 93.06 214 ALA A N 1
ATOM 1558 C CA . ALA A 1 214 ? 6.063 -2.779 7.963 1.00 93.06 214 ALA A CA 1
ATOM 1559 C C . ALA A 1 214 ? 5.878 -2.406 6.481 1.00 9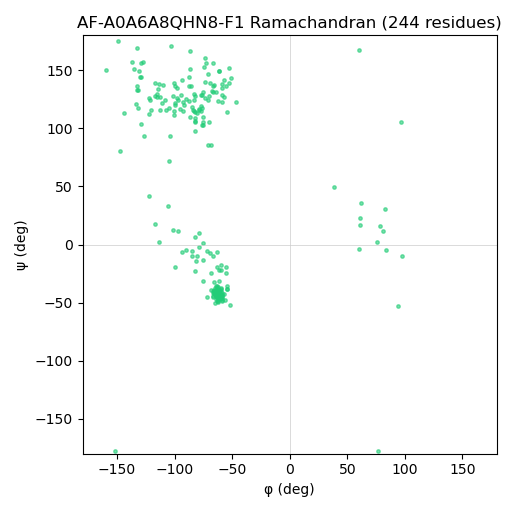3.06 214 ALA A C 1
ATOM 1561 O O . ALA A 1 214 ? 6.795 -2.583 5.683 1.00 93.06 214 ALA A O 1
ATOM 1562 N N . ILE A 1 215 ? 4.720 -1.844 6.119 1.00 92.62 215 ILE A N 1
ATOM 1563 C CA . ILE A 1 215 ? 4.424 -1.362 4.761 1.00 92.62 215 ILE A CA 1
ATOM 1564 C C . ILE A 1 215 ? 5.402 -0.250 4.359 1.00 92.62 215 ILE A C 1
ATOM 1566 O O . ILE A 1 215 ? 5.964 -0.290 3.264 1.00 92.62 215 ILE A O 1
ATOM 1570 N N . LEU A 1 216 ? 5.639 0.727 5.243 1.00 93.88 216 LEU A N 1
ATOM 1571 C CA . LEU A 1 216 ? 6.584 1.816 4.984 1.00 93.88 216 LEU A CA 1
ATOM 1572 C C . LEU A 1 216 ? 8.017 1.295 4.813 1.00 93.88 216 LEU A C 1
ATOM 1574 O O . LEU A 1 216 ? 8.705 1.686 3.871 1.00 93.88 216 LEU A O 1
ATOM 1578 N N . ALA A 1 217 ? 8.449 0.387 5.692 1.00 96.81 217 ALA A N 1
ATOM 1579 C CA . ALA A 1 217 ? 9.765 -0.234 5.604 1.00 96.81 217 ALA A CA 1
ATOM 1580 C C . ALA A 1 217 ? 9.941 -0.985 4.275 1.00 96.81 217 ALA A C 1
ATOM 1582 O O . ALA A 1 217 ? 10.956 -0.808 3.603 1.00 96.81 217 ALA A O 1
ATOM 1583 N N . TYR A 1 218 ? 8.931 -1.750 3.849 1.00 97.44 218 TYR A N 1
ATOM 1584 C CA . TYR A 1 218 ? 8.963 -2.463 2.573 1.00 97.44 218 TYR A CA 1
ATOM 1585 C C . TYR A 1 218 ? 9.033 -1.510 1.369 1.00 97.44 218 TYR A C 1
ATOM 1587 O O . TYR A 1 218 ? 9.837 -1.712 0.458 1.00 97.44 218 TYR A O 1
ATOM 1595 N N . ALA A 1 219 ? 8.272 -0.411 1.393 1.00 96.81 219 ALA A N 1
ATOM 1596 C CA . ALA A 1 219 ? 8.342 0.615 0.353 1.00 96.81 219 ALA A CA 1
ATOM 1597 C C . ALA A 1 219 ? 9.746 1.238 0.245 1.00 96.81 219 ALA A C 1
ATOM 1599 O O . ALA A 1 219 ? 10.218 1.525 -0.857 1.00 96.81 219 ALA A O 1
ATOM 1600 N N . TRP A 1 220 ? 10.441 1.433 1.369 1.00 97.81 220 TRP A N 1
ATOM 1601 C CA . TRP A 1 220 ? 11.834 1.888 1.368 1.00 97.81 220 TRP A CA 1
ATOM 1602 C C . TRP A 1 220 ? 12.791 0.833 0.819 1.00 97.81 220 TRP A C 1
ATOM 1604 O O . TRP A 1 220 ? 13.681 1.180 0.045 1.00 97.81 220 TRP A O 1
ATOM 1614 N N . THR A 1 221 ? 12.588 -0.446 1.142 1.00 98.25 221 THR A N 1
ATOM 1615 C CA . THR A 1 221 ? 13.362 -1.543 0.548 1.00 98.25 221 THR A CA 1
ATOM 1616 C C . THR A 1 221 ? 13.258 -1.536 -0.978 1.00 98.25 221 THR A C 1
ATOM 1618 O O . THR A 1 221 ? 14.293 -1.563 -1.644 1.00 98.25 221 THR A O 1
ATOM 1621 N N . LEU A 1 222 ? 12.049 -1.410 -1.539 1.00 98.12 222 LEU A N 1
ATOM 1622 C CA . LEU A 1 222 ? 11.844 -1.319 -2.992 1.00 98.12 222 LEU A CA 1
ATOM 1623 C C . LEU A 1 222 ? 12.550 -0.096 -3.597 1.00 98.12 222 LEU A C 1
ATOM 1625 O O . LEU A 1 222 ? 13.222 -0.207 -4.620 1.00 98.12 222 LEU A O 1
ATOM 1629 N N . LYS A 1 223 ? 12.457 1.073 -2.952 1.00 98.12 223 LYS A N 1
ATOM 1630 C CA . LYS A 1 223 ? 13.141 2.292 -3.421 1.00 98.12 223 LYS A CA 1
ATOM 1631 C C . LYS A 1 223 ? 14.662 2.150 -3.403 1.00 98.12 223 LYS A C 1
ATOM 1633 O O . LYS A 1 223 ? 15.316 2.589 -4.345 1.00 98.12 223 LYS A O 1
ATOM 1638 N N . ASN A 1 224 ? 15.218 1.493 -2.389 1.00 98.50 224 ASN A N 1
ATOM 1639 C CA . ASN A 1 224 ? 16.652 1.214 -2.319 1.00 98.50 224 ASN A CA 1
ATOM 1640 C C . ASN A 1 224 ? 17.092 0.240 -3.422 1.00 98.50 224 ASN A C 1
ATOM 1642 O O . ASN A 1 224 ? 18.114 0.474 -4.064 1.00 98.50 224 ASN A O 1
ATOM 1646 N N . GLN A 1 225 ? 16.306 -0.808 -3.693 1.00 98.38 225 GLN A N 1
ATOM 1647 C CA . GLN A 1 225 ? 16.563 -1.725 -4.809 1.00 98.38 225 GLN A CA 1
ATOM 1648 C C . GLN A 1 225 ? 16.574 -0.977 -6.148 1.00 98.38 225 GLN A C 1
ATOM 1650 O O . GLN A 1 225 ? 17.533 -1.108 -6.909 1.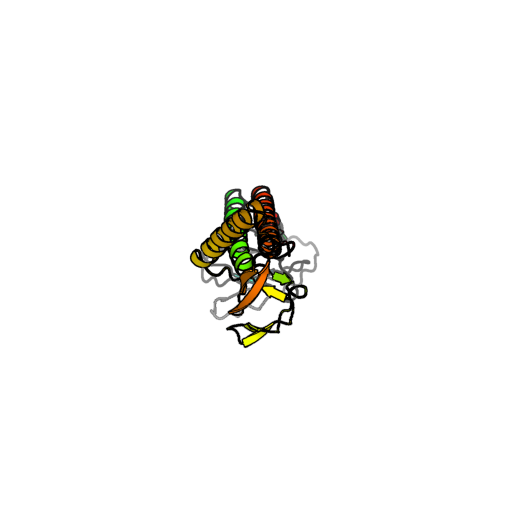00 98.38 225 GLN A O 1
ATOM 1655 N N . ILE A 1 226 ? 15.572 -0.126 -6.394 1.00 98.31 226 ILE A N 1
ATOM 1656 C CA . ILE A 1 226 ? 15.481 0.708 -7.601 1.00 98.31 226 ILE A CA 1
ATOM 1657 C C . ILE A 1 226 ? 16.701 1.626 -7.721 1.00 98.31 226 ILE A C 1
ATOM 1659 O O . ILE A 1 226 ? 17.334 1.657 -8.773 1.00 98.31 226 ILE A O 1
ATOM 1663 N N . ALA A 1 227 ? 17.065 2.336 -6.650 1.00 98.31 227 ALA A N 1
ATOM 1664 C CA . ALA A 1 227 ? 18.212 3.245 -6.646 1.00 98.31 227 ALA A CA 1
ATOM 1665 C C . ALA A 1 227 ? 19.548 2.528 -6.916 1.00 98.31 227 ALA A C 1
ATOM 1667 O O . ALA A 1 227 ? 20.450 3.110 -7.513 1.00 98.31 227 ALA A O 1
ATOM 1668 N N . SER A 1 228 ? 19.672 1.262 -6.504 1.00 98.12 228 SER A N 1
ATOM 1669 C CA . SER A 1 228 ? 20.878 0.450 -6.715 1.00 98.12 228 SER A CA 1
ATOM 1670 C C . SER A 1 228 ? 20.979 -0.192 -8.107 1.00 98.12 228 SER A C 1
ATOM 1672 O O . SER A 1 228 ? 22.048 -0.671 -8.487 1.00 98.12 228 SER A O 1
ATOM 1674 N N . ALA A 1 229 ? 19.889 -0.216 -8.879 1.00 98.00 229 ALA A N 1
ATOM 1675 C CA . ALA A 1 229 ? 19.854 -0.863 -10.185 1.00 98.00 229 ALA A CA 1
ATOM 1676 C C . ALA A 1 229 ? 20.689 -0.091 -11.222 1.00 98.00 229 ALA A C 1
ATOM 1678 O O . ALA A 1 229 ? 20.484 1.101 -11.435 1.00 98.00 229 ALA A O 1
ATOM 1679 N N . GLN A 1 230 ? 21.602 -0.789 -11.903 1.00 96.81 230 GLN A N 1
ATOM 1680 C CA . GLN A 1 230 ? 22.553 -0.182 -12.849 1.00 96.81 230 GLN A CA 1
ATOM 1681 C C . GLN A 1 230 ? 22.084 -0.191 -14.312 1.00 96.81 230 GLN A C 1
ATOM 1683 O O . GLN A 1 230 ? 22.748 0.380 -15.172 1.00 96.81 230 GLN A O 1
ATOM 1688 N N . THR A 1 231 ? 20.962 -0.846 -14.618 1.00 94.88 231 THR A N 1
ATOM 1689 C CA . THR A 1 231 ? 20.424 -0.959 -15.982 1.00 94.88 231 THR A CA 1
ATOM 1690 C C . THR A 1 231 ? 18.917 -0.745 -15.988 1.00 94.88 231 THR A C 1
ATOM 1692 O O . THR A 1 231 ? 18.236 -0.975 -14.984 1.00 94.88 231 THR A O 1
ATOM 1695 N N . VAL A 1 232 ? 18.365 -0.352 -17.137 1.00 93.12 232 VAL A N 1
ATOM 1696 C CA . VAL A 1 232 ? 16.910 -0.182 -17.290 1.00 93.12 232 VAL A CA 1
ATOM 1697 C C . VAL A 1 232 ? 16.193 -1.521 -17.105 1.00 93.12 232 VAL A C 1
ATOM 1699 O O . VAL A 1 232 ? 15.126 -1.575 -16.496 1.00 93.12 232 VAL A O 1
ATOM 1702 N N . ALA A 1 233 ? 16.793 -2.610 -17.593 1.00 91.50 233 ALA A N 1
ATOM 1703 C CA . ALA A 1 233 ? 16.262 -3.958 -17.417 1.00 91.50 233 ALA A CA 1
ATOM 1704 C C . ALA A 1 233 ? 16.201 -4.363 -15.933 1.00 91.50 233 ALA A C 1
ATOM 1706 O O . ALA A 1 233 ? 15.181 -4.888 -15.495 1.00 91.50 233 ALA A O 1
ATOM 1707 N N . ALA A 1 234 ? 17.240 -4.058 -15.145 1.00 95.69 234 ALA A N 1
ATOM 1708 C CA . ALA A 1 234 ? 17.253 -4.340 -13.710 1.00 95.69 234 ALA A CA 1
ATOM 1709 C C . ALA A 1 234 ? 16.177 -3.547 -12.953 1.00 95.69 234 ALA A C 1
ATOM 1711 O O . ALA A 1 234 ? 15.512 -4.114 -12.094 1.00 95.69 234 ALA A O 1
ATOM 1712 N N . VAL A 1 235 ? 15.946 -2.274 -13.305 1.00 96.88 235 VAL A N 1
ATOM 1713 C CA . VAL A 1 235 ? 14.844 -1.484 -12.723 1.00 96.88 235 VAL A CA 1
ATOM 1714 C C . VAL A 1 235 ? 13.487 -2.122 -13.035 1.00 96.88 235 VAL A C 1
ATOM 1716 O O . VAL A 1 235 ? 12.662 -2.277 -12.140 1.00 96.88 235 VAL A O 1
ATOM 1719 N N . LYS A 1 236 ? 13.253 -2.515 -14.294 1.00 94.56 236 LYS A N 1
ATOM 1720 C CA . LYS A 1 236 ? 11.984 -3.122 -14.737 1.00 94.56 236 LYS A CA 1
ATOM 1721 C C . LYS A 1 236 ? 11.733 -4.514 -14.154 1.00 94.56 236 LYS A C 1
ATOM 1723 O O . LYS A 1 236 ? 10.582 -4.928 -14.081 1.00 94.56 236 LYS A O 1
ATOM 1728 N N . ALA A 1 237 ? 12.785 -5.231 -13.768 1.00 95.75 237 ALA A N 1
ATOM 1729 C CA . ALA A 1 237 ? 12.676 -6.552 -13.159 1.00 95.75 237 ALA A CA 1
ATOM 1730 C C . ALA A 1 237 ? 12.204 -6.510 -11.693 1.00 95.75 237 ALA A C 1
ATOM 1732 O O . ALA A 1 237 ? 11.852 -7.552 -11.144 1.00 95.75 237 ALA A O 1
ATOM 1733 N N . ILE A 1 238 ? 12.200 -5.337 -11.049 1.00 97.56 238 ILE A N 1
ATOM 1734 C CA . ILE A 1 238 ? 11.728 -5.182 -9.670 1.00 97.56 238 ILE A CA 1
ATOM 1735 C C . ILE A 1 238 ? 10.198 -5.238 -9.662 1.00 97.56 238 ILE A C 1
ATOM 1737 O O . ILE A 1 238 ? 9.525 -4.311 -10.115 1.00 97.56 238 ILE A O 1
ATOM 1741 N N . ASP A 1 239 ? 9.649 -6.322 -9.113 1.00 97.38 239 ASP A N 1
ATOM 1742 C CA . ASP A 1 239 ? 8.211 -6.459 -8.905 1.00 97.38 239 ASP A CA 1
ATOM 1743 C C . ASP A 1 239 ? 7.760 -5.608 -7.713 1.00 97.38 239 ASP A C 1
ATOM 1745 O O . ASP A 1 239 ? 7.989 -5.938 -6.551 1.00 97.38 239 ASP A O 1
ATOM 1749 N N . ILE A 1 240 ? 7.099 -4.495 -8.017 1.00 97.12 240 ILE A N 1
ATOM 1750 C CA . ILE A 1 240 ? 6.549 -3.579 -7.014 1.00 97.12 240 ILE A CA 1
ATOM 1751 C C . ILE A 1 240 ? 5.162 -4.002 -6.509 1.00 97.12 240 ILE A C 1
ATOM 1753 O O . ILE A 1 240 ? 4.605 -3.334 -5.639 1.00 97.12 240 ILE A O 1
ATOM 1757 N N . THR A 1 241 ? 4.567 -5.050 -7.081 1.00 95.44 241 THR A N 1
ATOM 1758 C CA . THR A 1 241 ? 3.177 -5.460 -6.829 1.00 95.44 241 THR A CA 1
ATOM 1759 C C . THR A 1 241 ? 3.055 -6.615 -5.839 1.00 95.44 241 THR A C 1
ATOM 1761 O O . THR A 1 241 ? 1.999 -6.787 -5.227 1.00 95.44 241 THR A O 1
ATOM 1764 N N . ALA A 1 242 ? 4.135 -7.368 -5.634 1.00 94.38 242 ALA A N 1
ATOM 1765 C CA . ALA A 1 242 ? 4.204 -8.491 -4.708 1.00 94.38 242 ALA A CA 1
ATOM 1766 C C . ALA A 1 242 ? 4.940 -8.139 -3.402 1.0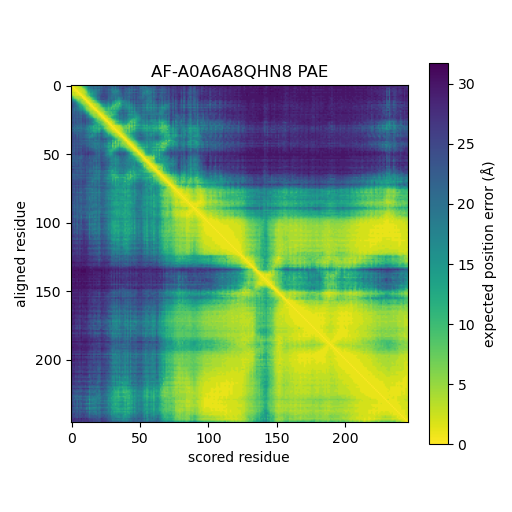0 94.38 242 ALA A C 1
ATOM 1768 O O . ALA A 1 242 ? 5.513 -7.066 -3.258 1.00 94.38 242 ALA A O 1
ATOM 1769 N N . GLY A 1 243 ? 4.891 -9.050 -2.423 1.00 93.69 243 GLY A N 1
ATOM 1770 C CA . GLY A 1 243 ? 5.711 -8.994 -1.202 1.00 93.69 243 GLY A CA 1
ATOM 1771 C C . GLY A 1 243 ? 5.295 -7.974 -0.135 1.00 93.69 243 GLY A C 1
ATOM 1772 O O . GLY A 1 243 ? 5.953 -7.884 0.901 1.00 93.69 243 GLY A O 1
ATOM 1773 N N . TRP A 1 244 ? 4.201 -7.238 -0.342 1.00 92.12 244 TRP A N 1
ATOM 1774 C CA . TRP A 1 244 ? 3.693 -6.281 0.640 1.00 92.12 244 TRP A CA 1
ATOM 1775 C C . TRP A 1 244 ? 3.175 -6.984 1.910 1.00 92.12 244 TRP A C 1
ATOM 1777 O O . TRP A 1 244 ? 2.459 -7.982 1.805 1.00 92.12 244 TRP A O 1
ATOM 1787 N N . PRO A 1 245 ? 3.485 -6.466 3.115 1.00 89.88 245 PRO A N 1
ATOM 1788 C CA . PRO A 1 245 ? 2.971 -7.016 4.368 1.00 89.88 245 PRO A CA 1
ATOM 1789 C C . PRO A 1 245 ? 1.438 -7.013 4.429 1.00 89.88 245 PRO A C 1
ATOM 1791 O O . PRO A 1 245 ? 0.806 -6.026 4.035 1.00 89.88 245 PRO A O 1
ATOM 1794 N N . ALA A 1 246 ? 0.859 -8.108 4.935 1.00 80.75 246 ALA A N 1
ATOM 1795 C CA . ALA A 1 246 ? -0.588 -8.277 5.096 1.00 80.75 246 ALA A CA 1
ATOM 1796 C C . ALA A 1 246 ? -1.199 -7.246 6.051 1.00 80.75 246 ALA A C 1
ATOM 1798 O O . ALA A 1 246 ? -0.602 -6.953 7.112 1.00 80.75 246 ALA A O 1
#

Solvent-accessible surface area (backbone atoms only — not comparable to full-atom values): 15164 Å² total; per-residue (Å²): 138,86,86,83,84,79,87,83,90,72,97,68,94,71,89,75,83,76,81,82,81,71,91,74,87,66,74,73,63,63,58,75,52,76,54,95,56,101,68,36,54,27,48,43,44,65,59,88,83,83,92,78,49,71,82,58,96,88,48,87,45,55,94,87,44,76,76,46,85,40,81,34,94,90,47,79,74,63,96,79,72,44,83,91,43,45,45,81,56,94,94,38,83,39,75,53,82,76,49,72,68,55,27,51,53,45,34,54,53,51,48,50,50,49,53,54,47,50,53,59,54,57,66,71,37,47,82,43,80,39,54,93,62,78,46,71,64,41,52,30,94,86,70,50,76,36,61,54,18,58,44,33,46,43,62,87,47,70,68,39,49,51,51,51,54,52,51,47,50,52,23,50,53,32,41,74,70,74,38,28,74,45,79,41,79,45,61,31,58,48,70,46,77,46,67,38,30,20,52,56,50,40,52,52,51,51,52,47,51,54,41,52,51,47,44,53,53,50,55,50,51,53,44,51,54,34,72,68,39,88,35,49,66,56,40,70,66,58,72,80,85,60,92,70,71,122